Protein AF-A0A7S1PPL4-F1 (afdb_monomer_lite)

Sequence (212 aa):
GYQREVLDRYPSHRCKATNLRCPMAPVAQAWLAALWLGATGSRSAEGVRTRQRGLLVEPSVSRSADPCLEARAQSEAAGAAAERKRALRGLYARVLEQCAGGALSLACVSHAEFADSPLDYLEECNGRMGPQPRLSGTVCRYAKAKDEDIAPLAQRYEVLARLLEEAERDCANVPILCVALANQCLNVPNVQYCFRECLRTGQMQHIFASAK

Structure (mmCIF, N/CA/C/O backbone):
data_AF-A0A7S1PPL4-F1
#
_entry.id   AF-A0A7S1PPL4-F1
#
loop_
_atom_site.group_PDB
_atom_site.id
_atom_site.type_symbol
_atom_site.label_atom_id
_atom_site.label_alt_id
_atom_site.label_comp_id
_atom_site.label_asym_id
_atom_site.label_entity_id
_atom_site.label_seq_id
_atom_site.pdbx_PDB_ins_code
_atom_site.Cartn_x
_atom_site.Cartn_y
_atom_site.Cartn_z
_atom_site.occupancy
_atom_site.B_iso_or_equiv
_atom_site.auth_seq_id
_atom_site.auth_comp_id
_atom_site.auth_asym_id
_atom_site.auth_atom_id
_atom_site.pdbx_PDB_model_num
ATOM 1 N N . GLY A 1 1 ? -0.305 29.277 -5.167 1.00 44.72 1 GLY A N 1
ATOM 2 C CA . GLY A 1 1 ? -0.510 29.244 -3.712 1.00 44.72 1 GLY A CA 1
ATOM 3 C C . GLY A 1 1 ? -1.503 28.165 -3.351 1.00 44.72 1 GLY A C 1
ATOM 4 O O . GLY A 1 1 ? -2.683 28.459 -3.375 1.00 44.72 1 GLY A O 1
ATOM 5 N N . TYR A 1 2 ? -1.025 26.944 -3.076 1.00 38.03 2 TYR A N 1
ATOM 6 C CA . TYR A 1 2 ? -1.814 25.845 -2.483 1.00 38.03 2 TYR A CA 1
ATOM 7 C C . TYR A 1 2 ? -0.904 24.699 -1.967 1.00 38.03 2 TYR A C 1
ATOM 9 O O . TYR A 1 2 ? -1.222 23.525 -2.112 1.00 38.03 2 TYR A O 1
ATOM 17 N N . GLN A 1 3 ? 0.293 25.016 -1.446 1.00 39.56 3 GLN A N 1
ATOM 18 C CA . GLN A 1 3 ? 1.297 23.993 -1.083 1.00 39.56 3 GLN A CA 1
ATOM 19 C C . GLN A 1 3 ? 2.171 24.326 0.144 1.00 39.56 3 GLN A C 1
ATOM 21 O O . GLN A 1 3 ? 3.269 23.798 0.276 1.00 39.56 3 GLN A O 1
ATOM 26 N N . ARG A 1 4 ? 1.721 25.187 1.069 1.00 38.28 4 ARG A N 1
ATOM 27 C CA . ARG A 1 4 ? 2.563 25.593 2.216 1.00 38.28 4 ARG A CA 1
ATOM 28 C C . ARG A 1 4 ? 2.011 25.349 3.624 1.00 38.28 4 ARG A C 1
ATOM 30 O O . ARG A 1 4 ? 2.638 25.805 4.564 1.00 38.28 4 ARG A O 1
ATOM 37 N N . GLU A 1 5 ? 0.930 24.586 3.802 1.00 43.75 5 GLU A N 1
ATOM 38 C CA . GLU A 1 5 ? 0.268 24.480 5.124 1.00 43.75 5 GLU A CA 1
ATOM 39 C C . GLU A 1 5 ? 0.183 23.074 5.753 1.00 43.75 5 GLU A C 1
ATOM 41 O O . GLU A 1 5 ? -0.501 22.906 6.756 1.00 43.75 5 GLU A O 1
ATOM 46 N N . VAL A 1 6 ? 0.892 22.052 5.251 1.00 46.41 6 VAL A N 1
ATOM 47 C CA . VAL A 1 6 ? 0.759 20.670 5.792 1.00 46.41 6 VAL A CA 1
ATOM 48 C C . VAL A 1 6 ? 1.987 20.175 6.580 1.00 46.41 6 VAL A C 1
ATOM 50 O O . VAL A 1 6 ? 2.007 19.040 7.038 1.00 46.41 6 VAL A O 1
ATOM 53 N N . LEU A 1 7 ? 3.001 21.015 6.827 1.00 40.62 7 LEU A N 1
ATOM 54 C CA . LEU A 1 7 ? 4.219 20.588 7.545 1.00 40.62 7 LEU A CA 1
ATOM 55 C C . LEU A 1 7 ? 4.294 20.951 9.041 1.00 40.62 7 LEU A C 1
ATOM 57 O O . LEU A 1 7 ? 5.252 20.550 9.691 1.00 40.62 7 LEU A O 1
ATOM 61 N N . ASP A 1 8 ? 3.281 21.595 9.630 1.00 40.19 8 ASP A N 1
ATOM 62 C CA . ASP A 1 8 ? 3.352 22.083 11.027 1.00 40.19 8 ASP A CA 1
ATOM 63 C C . ASP A 1 8 ? 2.551 21.276 12.073 1.00 40.19 8 ASP A C 1
ATOM 65 O O . ASP A 1 8 ? 2.367 21.732 13.201 1.00 40.19 8 ASP A O 1
ATOM 69 N N . ARG A 1 9 ? 2.064 20.062 11.762 1.00 43.78 9 ARG A N 1
ATOM 70 C CA . ARG A 1 9 ? 1.139 19.331 12.666 1.00 43.78 9 ARG A CA 1
ATOM 71 C C . ARG A 1 9 ? 1.636 18.068 13.362 1.00 43.78 9 ARG A C 1
ATOM 73 O O . ARG A 1 9 ? 0.845 17.441 14.063 1.00 43.78 9 ARG A O 1
ATOM 80 N N . TYR A 1 10 ? 2.925 17.750 13.286 1.00 39.91 10 TYR A N 1
ATOM 81 C CA . TYR A 1 10 ? 3.522 16.742 14.167 1.00 39.91 10 TYR A CA 1
ATOM 82 C C . TYR A 1 10 ? 4.373 17.418 15.247 1.00 39.91 10 TYR A C 1
ATOM 84 O O . TYR A 1 10 ? 5.535 17.747 14.993 1.00 39.91 10 TYR A O 1
ATOM 92 N N . PRO A 1 11 ? 3.859 17.608 16.479 1.00 41.34 11 PRO A N 1
ATOM 93 C CA . PRO A 1 11 ? 4.733 17.846 17.610 1.00 41.34 11 PRO A CA 1
ATOM 94 C C . PRO A 1 11 ? 5.522 16.557 17.840 1.00 41.34 11 PRO A C 1
ATOM 96 O O . PRO A 1 11 ? 5.067 15.617 18.487 1.00 41.34 11 PRO A O 1
ATOM 99 N N . SER A 1 12 ? 6.726 16.511 17.273 1.00 41.56 12 SER A N 1
ATOM 100 C CA . SER A 1 12 ? 7.776 15.629 17.760 1.00 41.56 12 SER A CA 1
ATOM 101 C C . SER A 1 12 ? 7.840 15.800 19.276 1.00 41.56 12 SER A C 1
ATOM 103 O O . SER A 1 12 ? 8.060 16.901 19.788 1.00 41.56 12 SER A O 1
ATOM 105 N N . HIS A 1 13 ? 7.595 14.717 20.012 1.00 43.16 13 HIS A N 1
ATOM 106 C CA . HIS A 1 13 ? 7.875 14.663 21.436 1.00 43.16 13 HIS A CA 1
ATOM 107 C C . HIS A 1 13 ? 9.391 14.816 21.612 1.00 43.16 13 HIS A C 1
ATOM 109 O O . HIS A 1 13 ? 10.138 13.847 21.703 1.00 43.16 13 HIS A O 1
ATOM 115 N N . ARG A 1 14 ? 9.861 16.068 21.634 1.00 39.56 14 ARG A N 1
ATOM 116 C CA . ARG A 1 14 ? 11.155 16.433 22.193 1.00 39.56 14 ARG A CA 1
ATOM 117 C C . ARG A 1 14 ? 11.084 16.089 23.673 1.00 39.56 14 ARG A C 1
ATOM 119 O O . ARG A 1 14 ? 10.559 16.870 24.467 1.00 39.56 14 ARG A O 1
ATOM 126 N N . CYS A 1 15 ? 11.665 14.960 24.059 1.00 46.94 15 CYS A N 1
ATOM 127 C CA . CYS A 1 15 ? 12.262 14.851 25.381 1.00 46.94 15 CYS A CA 1
ATOM 128 C C . CYS A 1 15 ? 13.348 15.930 25.451 1.00 46.94 15 CYS A C 1
ATOM 130 O O . CYS A 1 15 ? 14.473 15.739 24.993 1.00 46.94 15 CYS A O 1
ATOM 132 N N . LYS A 1 16 ? 12.978 17.122 25.937 1.00 42.88 16 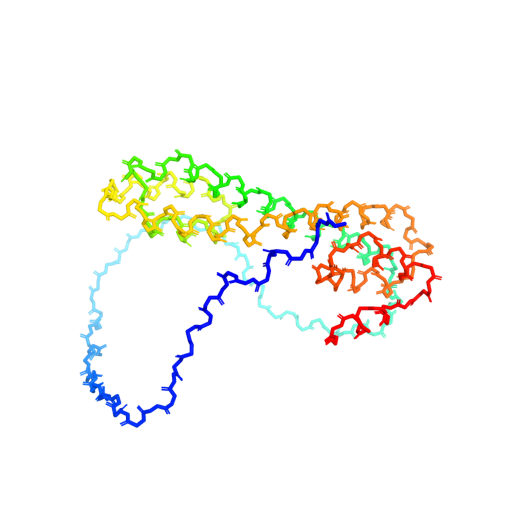LYS A N 1
ATOM 133 C CA . LYS A 1 16 ? 13.943 18.159 26.287 1.00 42.88 16 LYS A CA 1
ATOM 134 C C . LYS A 1 16 ? 14.868 17.554 27.337 1.00 42.88 16 LYS A C 1
ATOM 136 O O . LYS A 1 16 ? 14.420 17.127 28.398 1.00 42.88 16 LYS A O 1
ATOM 141 N N . ALA A 1 17 ? 16.147 17.499 26.991 1.00 47.34 17 ALA A N 1
ATOM 142 C CA . ALA A 1 17 ? 17.236 17.129 27.870 1.00 47.34 17 ALA A CA 1
ATOM 143 C C . ALA A 1 17 ? 17.336 18.150 29.012 1.00 47.34 17 ALA A C 1
ATOM 145 O O . ALA A 1 17 ? 18.074 19.126 28.940 1.00 47.34 17 ALA A O 1
ATOM 146 N N . THR A 1 18 ? 16.558 17.943 30.066 1.00 49.34 18 THR A N 1
ATOM 147 C CA . THR A 1 18 ? 16.748 18.599 31.358 1.00 49.34 18 THR A CA 1
ATOM 148 C C . THR A 1 18 ? 16.754 17.519 32.423 1.00 49.34 18 THR A C 1
ATOM 150 O O . THR A 1 18 ? 15.698 17.076 32.854 1.00 49.34 18 THR A O 1
ATOM 153 N N . ASN A 1 19 ? 17.966 17.067 32.764 1.00 52.41 19 ASN A N 1
ATOM 154 C CA . ASN A 1 19 ? 18.435 16.603 34.078 1.00 52.41 19 ASN A CA 1
ATOM 155 C C . ASN A 1 19 ? 17.378 16.151 35.108 1.00 52.41 19 ASN A C 1
ATOM 157 O O . ASN A 1 19 ? 17.380 16.605 36.250 1.00 52.41 19 ASN A O 1
ATOM 161 N N . LEU A 1 20 ? 16.511 15.207 34.750 1.00 44.84 20 LEU A N 1
ATOM 162 C CA . LEU A 1 20 ? 15.645 14.521 35.701 1.00 44.84 20 LEU A CA 1
ATOM 163 C C . LEU A 1 20 ? 15.783 13.021 35.480 1.00 44.84 20 LEU A C 1
ATOM 165 O O . LEU A 1 20 ? 15.466 12.479 34.425 1.00 44.84 20 LEU A O 1
ATOM 169 N N . ARG A 1 21 ? 16.352 12.383 36.503 1.00 43.28 21 ARG A N 1
ATOM 170 C CA . ARG A 1 21 ? 16.572 10.946 36.629 1.00 43.28 21 ARG A CA 1
ATOM 171 C C . ARG A 1 21 ? 15.252 10.211 36.385 1.00 43.28 21 ARG A C 1
ATOM 173 O O . ARG A 1 21 ? 14.335 10.338 37.189 1.00 43.28 21 ARG A O 1
ATOM 180 N N . CYS A 1 22 ? 15.175 9.417 35.321 1.00 41.88 22 CYS A N 1
ATOM 181 C CA . CYS A 1 22 ? 14.160 8.373 35.215 1.00 41.88 22 CYS A CA 1
ATOM 182 C C . CYS A 1 22 ? 14.525 7.263 36.216 1.00 41.88 22 CYS A C 1
ATOM 184 O O . CYS A 1 22 ? 15.600 6.672 36.072 1.00 41.88 22 CYS A O 1
ATOM 186 N N . PRO A 1 23 ? 13.700 6.965 37.235 1.00 53.66 23 PRO A N 1
ATOM 187 C CA . PRO A 1 23 ? 13.915 5.785 38.055 1.00 53.66 23 PRO A CA 1
ATOM 188 C C . PRO A 1 23 ? 13.656 4.545 37.192 1.00 53.66 23 PRO A C 1
ATOM 190 O O . PRO A 1 23 ? 12.537 4.304 36.743 1.00 53.66 23 PRO A O 1
ATOM 193 N N . MET A 1 24 ? 14.707 3.766 36.937 1.00 43.25 24 MET A N 1
ATOM 194 C CA . MET A 1 24 ? 14.560 2.406 36.429 1.00 43.25 24 MET A CA 1
ATOM 195 C C . MET A 1 24 ? 13.941 1.560 37.541 1.00 43.25 24 MET A C 1
ATOM 197 O O . MET A 1 24 ? 14.566 1.338 38.577 1.00 43.25 24 MET A O 1
ATOM 201 N N . ALA A 1 25 ? 12.702 1.120 37.343 1.00 43.56 25 ALA A N 1
ATOM 202 C CA . ALA A 1 25 ? 12.096 0.106 38.190 1.00 43.56 25 ALA A CA 1
ATOM 203 C C . ALA A 1 25 ? 12.720 -1.264 37.852 1.00 43.56 25 ALA A C 1
ATOM 205 O O . ALA A 1 25 ? 12.720 -1.647 36.678 1.00 43.56 25 ALA A O 1
ATOM 206 N N . PRO A 1 26 ? 13.236 -2.021 38.836 1.00 50.50 26 PRO A N 1
ATOM 207 C CA . PRO A 1 26 ? 13.660 -3.394 38.623 1.00 50.50 26 PRO A CA 1
ATOM 208 C C . PRO A 1 26 ? 12.412 -4.286 38.642 1.00 50.50 26 PRO A C 1
ATOM 210 O O . PRO A 1 26 ? 11.901 -4.628 39.706 1.00 50.50 26 PRO A O 1
ATOM 213 N N . VAL A 1 27 ? 11.886 -4.654 37.471 1.00 54.97 27 VAL A N 1
ATOM 214 C CA . VAL A 1 27 ? 10.875 -5.718 37.402 1.00 54.97 27 VAL A CA 1
ATOM 215 C C . VAL A 1 27 ? 11.615 -7.045 37.439 1.00 54.97 27 VAL A C 1
ATOM 217 O O . VAL A 1 27 ? 12.226 -7.487 36.467 1.00 54.97 27 VAL A O 1
ATOM 220 N N . ALA A 1 28 ? 11.618 -7.601 38.643 1.00 43.78 28 ALA A N 1
ATOM 221 C CA . ALA A 1 28 ? 12.241 -8.847 39.010 1.00 43.78 28 ALA A CA 1
ATOM 222 C C . ALA A 1 28 ? 11.656 -10.046 38.252 1.00 43.78 28 ALA A C 1
ATOM 224 O O . ALA A 1 28 ? 10.464 -10.141 37.964 1.00 43.78 28 ALA A O 1
ATOM 225 N N . GLN A 1 29 ? 12.574 -10.971 38.006 1.00 52.09 29 GLN A N 1
ATOM 226 C CA . GLN A 1 29 ? 12.399 -12.382 37.704 1.00 52.09 29 GLN A CA 1
ATOM 227 C C . GLN A 1 29 ? 11.262 -13.035 38.506 1.00 52.09 29 GLN A C 1
ATOM 229 O O . GLN A 1 29 ? 11.303 -13.079 39.731 1.00 52.09 29 GLN A O 1
ATOM 234 N N . ALA A 1 30 ? 10.308 -13.634 37.802 1.00 51.09 30 ALA A N 1
ATOM 235 C CA . ALA A 1 30 ? 9.544 -14.802 38.234 1.00 51.09 30 ALA A CA 1
ATOM 236 C C . ALA A 1 30 ? 8.893 -15.406 36.979 1.00 51.09 30 ALA A C 1
ATOM 238 O O . ALA A 1 30 ? 8.717 -14.690 36.001 1.00 51.09 30 ALA A O 1
ATOM 239 N N . TRP A 1 31 ? 8.518 -16.686 37.013 1.00 42.47 31 TRP A N 1
ATOM 240 C CA . TRP A 1 31 ? 7.909 -17.477 35.922 1.00 42.47 31 TRP A CA 1
ATOM 24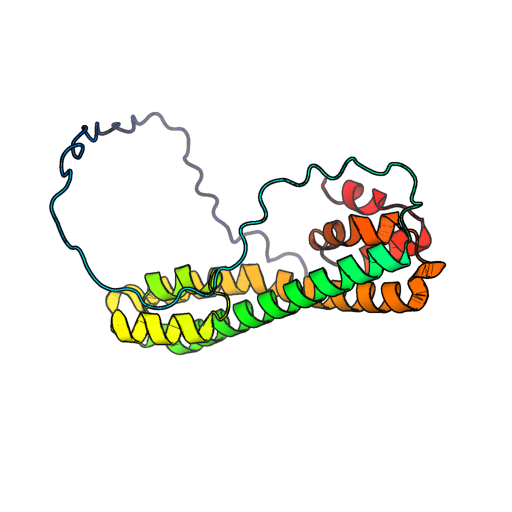1 C C . TRP A 1 31 ? 8.881 -18.288 35.049 1.00 42.47 31 TRP A C 1
ATOM 243 O O . TRP A 1 31 ? 8.787 -18.336 33.828 1.00 42.47 31 TRP A O 1
ATOM 253 N N . LEU A 1 32 ? 9.758 -19.040 35.718 1.00 47.25 32 LEU A N 1
ATOM 254 C CA . LEU A 1 32 ? 10.200 -20.361 35.262 1.00 47.25 32 LEU A CA 1
ATOM 255 C C . LEU A 1 32 ? 9.757 -21.393 36.306 1.00 47.25 32 LEU A C 1
ATOM 257 O O . LEU A 1 32 ? 10.467 -21.585 37.284 1.00 47.25 32 LEU A O 1
ATOM 261 N N . ALA A 1 33 ? 8.578 -21.997 36.124 1.00 50.91 33 ALA A N 1
ATOM 262 C CA . ALA A 1 33 ? 8.203 -23.330 36.627 1.00 50.91 33 ALA A CA 1
ATOM 263 C C . ALA A 1 33 ? 6.691 -23.565 36.458 1.00 50.91 33 ALA A C 1
ATOM 265 O O . ALA A 1 33 ? 5.899 -23.237 37.334 1.00 50.91 33 ALA A O 1
ATOM 266 N N . ALA A 1 34 ? 6.297 -24.173 35.342 1.00 51.56 34 ALA A N 1
ATOM 267 C CA . ALA A 1 34 ? 5.102 -25.017 35.270 1.00 51.56 34 ALA A CA 1
ATOM 268 C C . ALA A 1 34 ? 5.281 -25.977 34.090 1.00 51.56 34 ALA A C 1
ATOM 270 O O . ALA A 1 34 ? 4.707 -25.823 33.014 1.00 51.56 34 ALA A O 1
ATOM 271 N N . LEU A 1 35 ? 6.193 -26.929 34.294 1.00 50.44 35 LEU A N 1
ATOM 272 C CA . LEU A 1 35 ? 6.316 -28.129 33.483 1.00 50.44 35 LEU A CA 1
ATOM 273 C C . LEU A 1 35 ? 5.069 -29.006 33.702 1.00 50.44 35 LEU A C 1
ATOM 275 O O . LEU A 1 35 ? 4.679 -29.243 34.838 1.00 50.44 35 LEU A O 1
ATOM 279 N N . TRP A 1 36 ? 4.533 -29.520 32.594 1.00 50.06 36 TRP A N 1
ATOM 280 C CA . TRP A 1 36 ? 4.097 -30.910 32.410 1.00 50.06 36 TRP A CA 1
ATOM 281 C C . TRP A 1 36 ? 3.122 -31.524 33.419 1.00 50.06 36 TRP A C 1
ATOM 283 O O . TRP A 1 36 ? 3.546 -31.983 34.470 1.00 50.06 36 TRP A O 1
ATOM 293 N N . LEU A 1 37 ? 1.871 -31.737 32.987 1.00 48.22 37 LEU A N 1
ATOM 294 C CA . LEU A 1 37 ? 1.158 -33.014 33.163 1.00 48.22 37 LEU A CA 1
ATOM 295 C C . LEU A 1 37 ? -0.123 -33.066 32.303 1.00 48.22 37 LEU A C 1
ATOM 297 O O . LEU A 1 37 ? -1.109 -32.408 32.600 1.00 48.22 37 LEU A O 1
ATOM 301 N N . GLY A 1 38 ? -0.078 -33.895 31.253 1.00 50.72 38 GLY A N 1
ATOM 302 C CA . GLY A 1 38 ? -1.187 -34.751 30.810 1.00 50.72 38 GLY A CA 1
ATOM 303 C C . GLY A 1 38 ? -2.403 -34.130 30.109 1.00 50.72 38 GLY A C 1
ATOM 304 O O . GLY A 1 38 ? -3.336 -33.692 30.765 1.00 50.72 38 GLY A O 1
ATOM 305 N N . ALA A 1 39 ? -2.481 -34.298 28.785 1.00 48.59 39 ALA A N 1
ATOM 306 C CA . ALA A 1 39 ? -3.724 -34.697 28.114 1.00 48.59 39 ALA A CA 1
ATOM 307 C C . ALA A 1 39 ? -3.409 -35.299 26.737 1.00 48.59 39 ALA A C 1
ATOM 309 O O . ALA A 1 39 ? -3.125 -34.612 25.756 1.00 48.59 39 ALA A O 1
ATOM 310 N N . THR A 1 40 ? -3.428 -36.624 26.693 1.00 60.56 40 THR A N 1
ATOM 311 C CA . THR A 1 40 ? -3.491 -37.440 25.487 1.00 60.56 40 THR A CA 1
ATOM 312 C C . THR A 1 40 ? -4.883 -37.329 24.855 1.00 60.56 40 THR A C 1
ATOM 314 O O . THR A 1 40 ? -5.880 -37.549 25.533 1.00 60.56 40 THR A O 1
ATOM 317 N N . GLY A 1 41 ? -4.954 -37.088 23.540 1.00 48.84 41 GLY A N 1
ATOM 318 C CA . GLY A 1 41 ? -6.104 -37.503 22.724 1.00 48.84 41 GLY A CA 1
ATOM 319 C C . GLY A 1 41 ? -6.811 -36.412 21.916 1.00 48.84 41 GLY A C 1
ATOM 320 O O . GLY A 1 41 ? -7.716 -35.746 22.395 1.00 48.84 41 GLY A O 1
ATOM 321 N N . SER A 1 42 ? -6.498 -36.314 20.627 1.00 54.12 42 SER A N 1
ATOM 322 C CA . SER A 1 42 ? -7.360 -36.821 19.545 1.00 54.12 42 SER A CA 1
ATOM 323 C C . SER A 1 42 ? -6.850 -36.283 18.207 1.00 54.12 42 SER A C 1
ATOM 325 O O . SER A 1 42 ? -6.574 -35.100 18.032 1.00 54.12 42 SER A O 1
ATOM 327 N N . ARG A 1 43 ? -6.630 -37.214 17.279 1.00 53.09 43 ARG A N 1
ATOM 328 C CA . ARG A 1 43 ? -6.172 -36.959 15.917 1.00 53.09 43 ARG A CA 1
ATOM 329 C C . ARG A 1 43 ? -7.324 -36.336 15.131 1.00 53.09 43 ARG A C 1
ATOM 331 O O . ARG A 1 43 ? -8.306 -37.027 14.881 1.00 53.09 43 ARG A O 1
ATOM 338 N N . SER A 1 44 ? -7.159 -35.097 14.687 1.00 54.59 44 SER A N 1
ATOM 339 C CA . SER A 1 44 ? -7.877 -34.563 13.529 1.00 54.59 44 SER A CA 1
ATOM 340 C C . SER A 1 44 ? -6.859 -34.289 12.434 1.00 54.59 44 SER A C 1
ATOM 342 O O . SER A 1 44 ? -5.799 -33.725 12.687 1.00 54.59 44 SER A O 1
ATOM 344 N N . ALA A 1 45 ? -7.159 -34.805 11.247 1.00 50.72 45 ALA A N 1
ATOM 345 C CA . ALA A 1 45 ? -6.271 -34.909 10.104 1.00 50.72 45 ALA A CA 1
ATOM 346 C C . ALA A 1 45 ? -5.720 -33.542 9.668 1.00 50.72 45 ALA A C 1
ATOM 348 O O . ALA A 1 45 ? -6.383 -32.774 8.975 1.00 50.72 45 ALA A O 1
ATOM 349 N N . GLU A 1 46 ? -4.476 -33.266 10.051 1.00 50.03 46 GLU A N 1
ATOM 350 C CA . GLU A 1 46 ? -3.668 -32.220 9.445 1.00 50.03 46 GLU A CA 1
ATOM 351 C C . GLU A 1 46 ? -3.302 -32.651 8.025 1.00 50.03 46 GLU A C 1
ATOM 353 O O . GLU A 1 46 ? -2.526 -33.585 7.804 1.00 50.03 46 GLU A O 1
ATOM 358 N N . GLY A 1 47 ? -3.864 -31.940 7.047 1.00 45.41 47 GLY A N 1
ATOM 359 C CA . GLY A 1 47 ? -3.285 -31.858 5.717 1.00 45.41 47 GLY A CA 1
ATOM 360 C C . GLY A 1 47 ? -1.856 -31.350 5.859 1.00 45.41 47 GLY A C 1
ATOM 361 O O . GLY A 1 47 ? -1.625 -30.173 6.135 1.00 45.41 47 GLY A O 1
ATOM 362 N N . VAL A 1 48 ? -0.904 -32.270 5.723 1.00 50.44 48 VAL A N 1
ATOM 363 C CA . VAL A 1 48 ? 0.534 -32.025 5.776 1.00 50.44 48 VAL A CA 1
ATOM 364 C C . VAL A 1 48 ? 0.889 -31.034 4.669 1.00 50.44 48 VAL A C 1
ATOM 366 O O . VAL A 1 48 ? 1.159 -31.411 3.532 1.00 50.44 48 VAL A O 1
ATOM 369 N N . ARG A 1 49 ? 0.895 -29.736 4.997 1.00 52.69 49 ARG A N 1
ATOM 370 C CA . ARG A 1 49 ? 1.657 -28.739 4.245 1.00 52.69 49 ARG A CA 1
ATOM 371 C C . ARG A 1 49 ? 3.118 -29.093 4.443 1.00 52.69 49 ARG A C 1
ATOM 373 O O . ARG A 1 49 ? 3.698 -28.867 5.504 1.00 52.69 49 ARG A O 1
ATOM 380 N N . THR A 1 50 ? 3.675 -29.716 3.418 1.00 52.22 50 THR A N 1
ATOM 381 C CA . THR A 1 50 ? 5.063 -30.130 3.306 1.00 52.22 50 THR A CA 1
ATOM 382 C C . THR A 1 50 ? 5.971 -28.971 3.714 1.00 52.22 50 THR A C 1
ATOM 384 O O . THR A 1 50 ? 6.134 -27.998 2.981 1.00 52.22 50 THR A O 1
ATOM 387 N N . ARG A 1 51 ? 6.566 -29.068 4.908 1.00 49.88 51 ARG A N 1
ATOM 388 C CA . ARG A 1 51 ? 7.740 -28.279 5.285 1.00 49.88 51 ARG A CA 1
ATOM 389 C C . ARG A 1 51 ? 8.836 -28.621 4.279 1.00 49.88 51 ARG A C 1
ATOM 391 O O . ARG A 1 51 ? 9.475 -29.664 4.407 1.00 49.88 51 ARG A O 1
ATOM 398 N N . GLN A 1 52 ? 9.045 -27.763 3.284 1.00 50.69 52 GLN A N 1
ATOM 399 C CA . GLN A 1 52 ? 10.234 -27.800 2.437 1.00 50.69 52 GLN A CA 1
ATOM 400 C C . GLN A 1 52 ? 11.459 -27.518 3.315 1.00 50.69 52 GLN A C 1
ATOM 402 O O . GLN A 1 52 ? 11.836 -26.379 3.577 1.00 50.69 52 GLN A O 1
ATOM 407 N N . ARG A 1 53 ? 12.058 -28.596 3.825 1.00 47.69 53 ARG A N 1
ATOM 408 C CA . ARG A 1 53 ? 13.434 -28.612 4.310 1.00 47.69 53 ARG A CA 1
ATOM 409 C C . ARG A 1 53 ? 14.354 -28.545 3.094 1.00 47.69 53 ARG A C 1
ATOM 411 O O . ARG A 1 53 ? 14.344 -29.460 2.282 1.00 47.69 53 ARG A O 1
ATOM 418 N N . GLY A 1 54 ? 15.126 -27.464 3.023 1.00 48.88 54 GLY A N 1
ATOM 419 C CA . GLY A 1 54 ? 16.450 -27.371 2.406 1.00 48.88 54 GLY A CA 1
ATOM 420 C C . GLY A 1 54 ? 16.700 -28.199 1.148 1.00 48.88 54 GLY A C 1
ATOM 421 O O . GLY A 1 54 ? 17.360 -29.230 1.220 1.00 48.88 54 GLY A O 1
ATOM 422 N N . LEU A 1 55 ? 16.296 -27.672 -0.006 1.00 46.06 55 LEU A N 1
ATOM 423 C CA . LEU A 1 55 ? 17.138 -27.789 -1.189 1.00 46.06 55 LEU A CA 1
ATOM 424 C C . LEU A 1 55 ? 17.985 -26.514 -1.218 1.00 46.06 55 LEU A C 1
ATOM 426 O O . LEU A 1 55 ? 17.462 -25.427 -1.460 1.00 46.06 55 LEU A O 1
ATOM 430 N N . LEU A 1 56 ? 19.276 -26.638 -0.909 1.00 44.53 56 LEU A N 1
ATOM 431 C CA . LEU A 1 56 ? 20.264 -25.650 -1.331 1.00 44.53 56 LEU A CA 1
ATOM 432 C C . LEU A 1 56 ? 20.270 -25.700 -2.860 1.00 44.53 56 LEU A C 1
ATOM 434 O O . LEU A 1 56 ? 20.950 -26.523 -3.463 1.00 44.53 56 LEU A O 1
ATOM 438 N N . VAL A 1 57 ? 19.415 -24.882 -3.470 1.00 46.66 57 VAL A N 1
ATOM 439 C CA . VAL A 1 57 ? 19.486 -24.579 -4.893 1.00 46.66 57 VAL A CA 1
ATOM 440 C C . VAL A 1 57 ? 20.797 -23.830 -5.062 1.00 46.66 57 VAL A C 1
ATOM 442 O O . VAL A 1 57 ? 20.919 -22.681 -4.636 1.00 46.66 57 VAL A O 1
ATOM 445 N N . GLU A 1 58 ? 21.803 -24.516 -5.603 1.00 46.94 58 GLU A N 1
ATOM 446 C CA . GLU A 1 58 ? 23.013 -23.850 -6.061 1.00 46.94 58 GLU A CA 1
ATOM 447 C C . GLU A 1 58 ? 22.594 -22.713 -7.002 1.00 46.94 58 GLU A C 1
ATOM 449 O O . GLU A 1 58 ? 21.756 -22.933 -7.885 1.00 46.94 58 GLU A O 1
ATOM 454 N N . PRO A 1 59 ? 23.111 -21.486 -6.813 1.00 44.25 59 PRO A N 1
ATOM 455 C CA . PRO A 1 59 ? 22.794 -20.385 -7.698 1.00 44.25 59 PRO A CA 1
ATOM 456 C C . PRO A 1 59 ? 23.310 -20.764 -9.083 1.00 44.25 59 PRO A C 1
ATOM 458 O O . PRO A 1 59 ? 24.512 -20.748 -9.339 1.00 44.25 59 PRO A O 1
ATOM 461 N N . SER A 1 60 ? 22.403 -21.134 -9.987 1.00 48.81 60 SER A N 1
ATOM 462 C CA . SER A 1 60 ? 22.727 -21.319 -11.394 1.00 48.81 60 SER A CA 1
ATOM 463 C C . SER A 1 60 ? 23.021 -19.939 -11.982 1.00 48.81 60 SER A C 1
ATOM 465 O O . SER A 1 60 ? 22.155 -19.285 -12.566 1.00 48.81 60 SER A O 1
ATOM 467 N N . VAL A 1 61 ? 24.250 -19.474 -11.770 1.00 50.34 61 VAL A N 1
ATOM 468 C CA . VAL A 1 61 ? 24.852 -18.305 -12.407 1.00 50.34 61 VAL A CA 1
ATOM 469 C C . VAL A 1 61 ? 25.028 -18.641 -13.889 1.00 50.34 61 VAL A C 1
ATOM 471 O O . VAL A 1 61 ? 26.102 -19.046 -14.309 1.00 50.34 61 VAL A O 1
ATOM 474 N N . SER A 1 62 ? 23.946 -18.603 -14.673 1.00 56.47 62 SER A N 1
ATOM 475 C CA . SER A 1 62 ? 23.981 -18.593 -16.153 1.00 56.47 62 SER A CA 1
ATOM 476 C C . SER A 1 62 ? 22.594 -18.522 -16.812 1.00 56.47 62 SER A C 1
ATOM 478 O O . SER A 1 62 ? 22.381 -19.064 -17.895 1.00 56.47 62 SER A O 1
ATOM 480 N N . ARG A 1 63 ? 21.630 -17.811 -16.220 1.00 51.16 63 ARG A N 1
ATOM 481 C CA . ARG A 1 63 ? 20.457 -17.348 -16.974 1.00 51.16 63 ARG A CA 1
ATOM 482 C C . ARG A 1 63 ? 20.464 -15.837 -16.938 1.00 51.16 63 ARG A C 1
ATOM 484 O O . ARG A 1 63 ? 20.316 -15.249 -15.873 1.00 51.16 63 ARG A O 1
ATOM 491 N N . SER A 1 64 ? 20.709 -15.234 -18.099 1.00 62.09 64 SER A N 1
ATOM 492 C CA . SER A 1 64 ? 20.343 -13.849 -18.382 1.00 62.09 64 SER A CA 1
ATOM 493 C C . SER A 1 64 ? 19.015 -13.572 -17.694 1.00 62.09 64 SER A C 1
ATOM 495 O O . SER A 1 64 ? 18.051 -14.294 -17.949 1.00 62.09 64 SER A O 1
ATOM 497 N N . ALA A 1 65 ? 18.998 -12.624 -16.762 1.00 80.94 65 ALA A N 1
ATOM 498 C CA . ALA A 1 65 ? 17.775 -12.253 -16.082 1.00 80.94 65 ALA A CA 1
ATOM 499 C C . ALA A 1 65 ? 16.785 -11.808 -17.167 1.00 80.94 65 ALA A C 1
ATOM 501 O O . ALA A 1 65 ? 17.009 -10.800 -17.835 1.00 80.94 65 ALA A O 1
ATOM 502 N N . ASP A 1 66 ? 15.798 -12.660 -17.441 1.00 90.12 66 ASP A N 1
ATOM 503 C CA . ASP A 1 66 ? 14.811 -12.445 -18.489 1.00 90.12 66 ASP A CA 1
ATOM 504 C C . ASP A 1 66 ? 13.918 -11.287 -18.025 1.00 90.12 66 ASP A C 1
ATOM 506 O O . ASP A 1 66 ? 13.235 -11.433 -17.002 1.00 90.12 66 ASP A O 1
ATOM 510 N N . PRO A 1 67 ? 13.926 -10.139 -18.727 1.00 91.81 67 PRO A N 1
ATOM 511 C CA . PRO A 1 67 ? 13.116 -8.989 -18.348 1.00 91.81 67 PRO A CA 1
ATOM 512 C C . PRO A 1 67 ? 11.632 -9.336 -18.210 1.00 91.81 67 PRO A C 1
ATOM 514 O O . PRO A 1 67 ? 10.952 -8.762 -17.365 1.00 91.81 67 PRO A O 1
ATOM 517 N N . CYS A 1 68 ? 11.135 -10.305 -18.984 1.00 95.81 68 CYS A N 1
ATOM 518 C CA . CYS A 1 68 ? 9.745 -10.743 -18.947 1.00 95.81 68 CYS A CA 1
ATOM 519 C C . CYS A 1 68 ? 9.411 -11.548 -17.692 1.00 95.81 68 CYS A C 1
ATOM 521 O O . CYS A 1 68 ? 8.350 -11.342 -17.101 1.00 95.81 68 CYS A O 1
ATOM 523 N N . LEU A 1 69 ? 10.316 -12.423 -17.242 1.00 95.00 69 LEU A N 1
ATOM 524 C CA . LEU A 1 69 ? 10.120 -13.158 -15.989 1.00 95.00 69 LEU A CA 1
ATOM 525 C C . LEU A 1 69 ? 10.129 -12.210 -14.786 1.00 95.00 69 LEU A C 1
ATOM 527 O O . LEU A 1 69 ? 9.278 -12.337 -13.907 1.00 95.00 69 LEU A O 1
ATOM 531 N N . GLU A 1 70 ? 11.049 -11.243 -14.769 1.00 94.44 70 GLU A N 1
ATOM 532 C CA . GLU A 1 70 ? 11.114 -10.242 -13.700 1.00 94.44 70 GLU A CA 1
ATOM 533 C C . GLU A 1 70 ? 9.887 -9.316 -13.727 1.00 94.44 70 GLU A C 1
ATOM 535 O O . GLU A 1 70 ? 9.284 -9.068 -12.684 1.00 94.44 70 GLU A O 1
ATOM 540 N N . ALA A 1 71 ? 9.462 -8.849 -14.908 1.00 96.25 71 ALA A N 1
ATOM 541 C CA . ALA A 1 71 ? 8.290 -7.981 -15.054 1.00 96.25 71 ALA A CA 1
ATOM 542 C C . ALA A 1 71 ? 7.015 -8.653 -14.560 1.00 96.25 71 ALA A C 1
ATOM 544 O O . ALA A 1 71 ? 6.280 -8.048 -13.781 1.00 96.25 71 ALA A O 1
ATOM 545 N N . ARG A 1 72 ? 6.800 -9.919 -14.923 1.00 97.31 72 ARG A N 1
ATOM 546 C CA . ARG A 1 72 ? 5.670 -10.699 -14.423 1.00 97.31 72 ARG A CA 1
ATOM 547 C C . ARG A 1 72 ? 5.710 -10.864 -12.904 1.00 97.31 72 ARG A C 1
ATOM 549 O O . ARG A 1 72 ? 4.713 -10.603 -12.239 1.00 97.31 72 ARG A O 1
ATOM 556 N N . ALA A 1 73 ? 6.857 -11.251 -12.341 1.00 96.31 73 ALA A N 1
ATOM 557 C CA . ALA A 1 73 ? 6.989 -11.436 -10.896 1.00 96.31 73 ALA A CA 1
ATOM 558 C C . ALA A 1 73 ? 6.713 -10.134 -10.119 1.00 96.31 73 ALA A C 1
ATOM 560 O O . ALA A 1 73 ? 6.001 -10.146 -9.113 1.00 96.31 73 ALA A O 1
ATOM 561 N N . GLN A 1 74 ? 7.235 -9.000 -10.600 1.00 96.75 74 GLN A N 1
ATOM 562 C CA . GLN A 1 74 ? 6.983 -7.693 -9.989 1.00 96.75 74 GLN A CA 1
ATOM 563 C C . GLN A 1 74 ? 5.532 -7.231 -10.182 1.00 96.75 74 GLN A C 1
ATOM 565 O O . GLN A 1 74 ? 4.952 -6.687 -9.245 1.00 96.75 74 GLN A O 1
ATOM 570 N N . SER A 1 75 ? 4.935 -7.457 -11.356 1.00 97.38 75 SER A N 1
ATOM 571 C CA . SER A 1 75 ? 3.529 -7.153 -11.662 1.00 97.38 75 SER A CA 1
ATOM 572 C C . SER A 1 75 ? 2.579 -7.896 -10.715 1.00 97.38 75 SER A C 1
ATOM 574 O O . SER A 1 75 ? 1.776 -7.264 -10.023 1.00 97.38 75 SER A O 1
ATOM 576 N N . GLU A 1 76 ? 2.753 -9.215 -10.56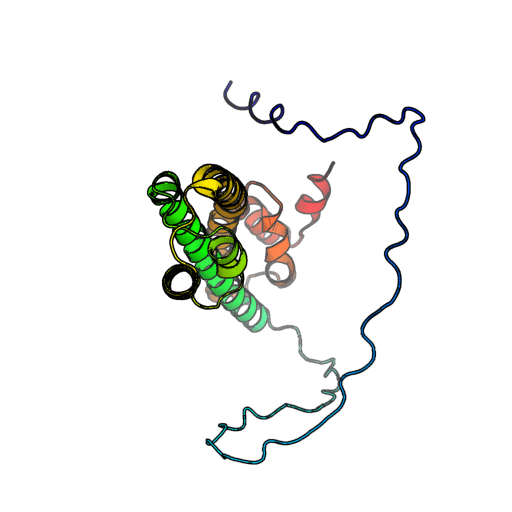7 1.00 97.62 76 GLU A N 1
ATOM 577 C CA . GLU A 1 76 ? 1.968 -10.052 -9.649 1.00 97.62 76 GLU A CA 1
ATOM 578 C C . GLU A 1 76 ? 2.126 -9.589 -8.185 1.00 97.62 76 GLU A C 1
ATOM 580 O O . GLU A 1 76 ? 1.136 -9.397 -7.470 1.00 97.62 76 GLU A O 1
ATOM 585 N N . ALA A 1 77 ? 3.362 -9.339 -7.736 1.00 97.12 77 ALA A N 1
ATOM 586 C CA . ALA A 1 77 ? 3.636 -8.884 -6.372 1.00 97.12 77 ALA A CA 1
ATOM 587 C C . ALA A 1 77 ? 3.057 -7.486 -6.081 1.00 97.12 77 ALA A C 1
ATOM 589 O O . ALA A 1 77 ? 2.460 -7.264 -5.021 1.00 97.12 77 ALA A O 1
ATOM 590 N N . ALA A 1 78 ? 3.205 -6.540 -7.012 1.00 97.38 78 ALA A N 1
ATOM 591 C CA . ALA A 1 78 ? 2.672 -5.187 -6.879 1.00 97.38 78 ALA A CA 1
ATOM 592 C C . ALA A 1 78 ? 1.139 -5.174 -6.915 1.00 97.38 78 ALA A C 1
ATOM 594 O O . ALA A 1 78 ? 0.528 -4.438 -6.137 1.00 97.38 78 ALA A O 1
ATOM 595 N N . GLY A 1 79 ? 0.523 -6.009 -7.758 1.00 97.62 79 GLY A N 1
ATOM 596 C CA . GLY A 1 79 ? -0.924 -6.218 -7.800 1.00 97.62 79 GLY A CA 1
ATOM 597 C C . GLY A 1 79 ? -1.465 -6.706 -6.457 1.00 97.62 79 GLY A C 1
ATOM 598 O O . GLY A 1 79 ? -2.326 -6.051 -5.865 1.00 97.62 79 GLY A O 1
ATOM 599 N N . ALA A 1 80 ? -0.882 -7.776 -5.908 1.00 97.12 80 ALA A N 1
ATOM 600 C CA . ALA A 1 80 ? -1.265 -8.307 -4.599 1.00 97.12 80 ALA A CA 1
ATOM 601 C C . ALA A 1 80 ? -1.073 -7.277 -3.466 1.00 97.12 80 ALA A C 1
ATOM 603 O O . ALA A 1 80 ? -1.920 -7.130 -2.579 1.00 97.12 80 ALA A O 1
ATOM 604 N N . ALA A 1 81 ? 0.024 -6.512 -3.498 1.00 97.25 81 ALA A N 1
ATOM 605 C CA . ALA A 1 81 ? 0.264 -5.444 -2.533 1.00 97.25 81 ALA A CA 1
ATOM 606 C C . ALA A 1 81 ? -0.768 -4.307 -2.653 1.00 97.25 81 ALA A C 1
ATOM 608 O O . ALA A 1 81 ? -1.263 -3.824 -1.630 1.00 97.25 81 ALA A O 1
ATOM 609 N N . ALA A 1 82 ? -1.126 -3.900 -3.875 1.00 97.44 82 ALA A N 1
ATOM 610 C CA . ALA A 1 82 ? -2.140 -2.880 -4.130 1.00 97.44 82 ALA A CA 1
ATOM 611 C C . ALA A 1 82 ? -3.515 -3.307 -3.600 1.00 97.44 82 ALA A C 1
ATOM 613 O O . ALA A 1 82 ? -4.164 -2.535 -2.890 1.00 97.44 82 ALA A O 1
ATOM 614 N N . GLU A 1 83 ? -3.930 -4.546 -3.871 1.00 97.06 83 GLU A N 1
ATOM 615 C CA . GLU A 1 83 ? -5.178 -5.108 -3.350 1.00 97.06 83 GLU A CA 1
ATOM 616 C C . GLU A 1 83 ? -5.200 -5.121 -1.822 1.00 97.06 83 GLU A C 1
ATOM 618 O O . GLU A 1 83 ? -6.145 -4.608 -1.213 1.00 97.06 83 GLU A O 1
ATOM 623 N N . ARG A 1 84 ? 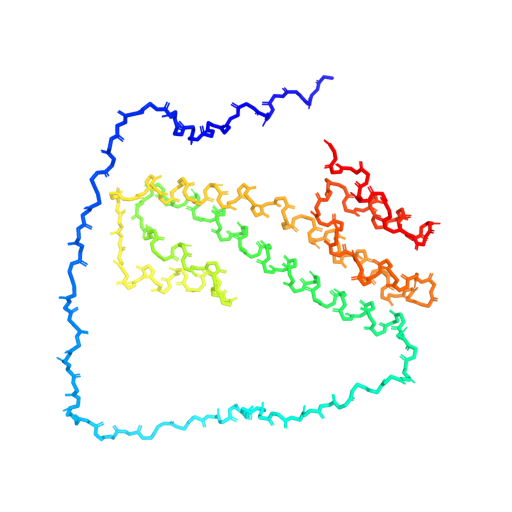-4.128 -5.607 -1.184 1.00 97.06 84 ARG A N 1
ATOM 624 C CA . ARG A 1 84 ? -4.034 -5.624 0.280 1.00 97.06 84 ARG A CA 1
ATOM 625 C C . ARG A 1 84 ? -4.098 -4.217 0.873 1.00 97.06 84 ARG A C 1
ATOM 627 O O . ARG A 1 84 ? -4.809 -3.995 1.851 1.00 97.06 84 ARG A O 1
ATOM 634 N N . LYS A 1 85 ? -3.386 -3.242 0.299 1.00 97.31 85 LYS A N 1
ATOM 635 C CA . LYS A 1 85 ? -3.418 -1.850 0.786 1.00 97.31 85 LYS A CA 1
ATOM 636 C C . LYS A 1 85 ? -4.790 -1.205 0.593 1.00 97.31 85 LYS A C 1
ATOM 638 O O . LYS A 1 85 ? -5.241 -0.492 1.488 1.00 97.31 85 LYS A O 1
ATOM 643 N N . ARG A 1 86 ? -5.483 -1.497 -0.512 1.00 97.62 86 ARG A N 1
ATOM 644 C CA . ARG A 1 86 ? -6.869 -1.065 -0.736 1.00 97.62 86 ARG A CA 1
ATOM 645 C C . ARG A 1 86 ? -7.820 -1.662 0.302 1.00 97.62 86 ARG A C 1
ATOM 647 O O . ARG A 1 86 ? -8.619 -0.923 0.872 1.00 97.62 86 ARG A O 1
ATOM 654 N N . ALA A 1 87 ? -7.702 -2.958 0.591 1.00 96.88 87 ALA A N 1
ATOM 655 C CA . ALA A 1 87 ? -8.508 -3.629 1.610 1.00 96.88 87 ALA A CA 1
ATOM 656 C C . ALA A 1 87 ? -8.288 -3.023 3.007 1.00 96.88 87 ALA A C 1
ATOM 658 O O . ALA A 1 87 ? -9.252 -2.729 3.711 1.00 96.88 87 ALA A O 1
ATOM 659 N N . LEU A 1 88 ? -7.032 -2.752 3.385 1.00 98.06 88 LEU A N 1
ATOM 660 C CA . LEU A 1 88 ? -6.705 -2.096 4.656 1.00 98.06 88 LEU A CA 1
ATOM 661 C C . LEU A 1 88 ? -7.255 -0.670 4.746 1.00 98.06 88 LEU A C 1
ATOM 663 O O . LEU A 1 88 ? -7.767 -0.275 5.789 1.00 98.06 88 LEU A O 1
ATOM 667 N N . ARG A 1 89 ? -7.197 0.101 3.657 1.00 97.88 89 ARG A N 1
ATOM 668 C CA . ARG A 1 89 ? -7.834 1.421 3.611 1.00 97.88 89 ARG A CA 1
ATOM 669 C C . ARG A 1 89 ? -9.349 1.309 3.815 1.00 97.88 89 ARG A C 1
ATOM 671 O O . ARG A 1 89 ? -9.913 2.038 4.622 1.00 97.88 89 ARG A O 1
ATOM 678 N N . GLY A 1 90 ? -9.998 0.361 3.133 1.00 97.12 90 GLY A N 1
ATOM 679 C CA . GLY A 1 90 ? -11.430 0.088 3.298 1.00 97.12 90 GLY A CA 1
ATOM 680 C C . GLY A 1 90 ? -11.805 -0.297 4.734 1.00 97.12 90 GLY A C 1
ATOM 681 O O . GLY A 1 90 ? -12.793 0.205 5.267 1.00 97.12 90 GLY A O 1
ATOM 682 N N . LEU A 1 91 ? -10.979 -1.120 5.390 1.00 98.25 91 LEU A N 1
ATOM 683 C CA . LEU A 1 91 ? -11.116 -1.452 6.809 1.00 98.25 91 LEU A CA 1
ATOM 684 C C . LEU A 1 91 ? -11.112 -0.190 7.681 1.00 98.25 91 LEU A C 1
ATOM 686 O O . LEU A 1 91 ? -12.042 0.010 8.462 1.00 98.25 91 LEU A O 1
ATOM 690 N N . TYR A 1 92 ? -10.082 0.652 7.577 1.00 98.50 92 TYR A N 1
ATOM 691 C CA . TYR A 1 92 ? -9.955 1.816 8.457 1.00 98.50 92 TYR A CA 1
ATOM 692 C C . TYR A 1 92 ? -11.007 2.890 8.182 1.00 98.50 92 TYR A C 1
ATOM 694 O O . TYR A 1 92 ? -11.517 3.475 9.138 1.00 98.50 92 TYR A O 1
ATOM 702 N N . ALA A 1 93 ? -11.413 3.077 6.923 1.00 98.12 93 ALA A N 1
ATOM 703 C CA . ALA A 1 93 ? -12.556 3.918 6.577 1.00 98.12 93 ALA A CA 1
ATOM 704 C C . ALA A 1 93 ? -13.838 3.439 7.285 1.00 98.12 93 ALA A C 1
ATOM 706 O O . ALA A 1 93 ? -14.497 4.219 7.971 1.00 98.12 93 ALA A O 1
ATOM 707 N N . ARG A 1 94 ? -14.135 2.133 7.231 1.00 98.06 94 ARG A N 1
ATOM 708 C CA . ARG A 1 94 ? -15.299 1.543 7.915 1.00 98.06 94 ARG A CA 1
ATOM 709 C C . ARG A 1 94 ? -15.213 1.667 9.438 1.00 98.06 94 ARG A C 1
ATOM 711 O O . ARG A 1 94 ? -16.211 1.939 10.102 1.00 98.06 94 ARG A O 1
ATOM 718 N N . VAL A 1 95 ? -14.020 1.491 10.011 1.00 98.44 95 VAL A N 1
ATOM 719 C CA . VAL A 1 95 ? -13.792 1.697 11.449 1.00 98.44 95 VAL A CA 1
ATOM 720 C C . VAL A 1 95 ? -14.062 3.151 11.833 1.00 98.44 95 VAL A C 1
ATOM 722 O O . VAL A 1 95 ? -14.699 3.382 12.856 1.00 98.44 95 VAL A O 1
ATOM 725 N N . LEU A 1 96 ? -13.627 4.130 11.035 1.00 98.38 96 LEU A N 1
ATOM 726 C CA . LEU A 1 96 ? -13.867 5.553 11.298 1.00 98.38 96 LEU A CA 1
ATOM 727 C C . LEU A 1 96 ? -15.354 5.915 11.303 1.00 98.38 96 LEU A C 1
ATOM 729 O O . LEU A 1 96 ? -15.779 6.703 12.145 1.00 98.38 96 LEU A O 1
ATOM 733 N N . GLU A 1 97 ? -16.144 5.308 10.421 1.00 98.25 97 GLU A N 1
ATOM 734 C CA . GLU A 1 97 ? -17.599 5.497 10.387 1.00 98.25 97 GLU A CA 1
ATOM 735 C C . GLU A 1 97 ? -18.289 4.970 11.658 1.00 98.25 97 GLU A C 1
ATOM 737 O O . GLU A 1 97 ? -19.299 5.520 12.094 1.00 98.25 97 GLU A O 1
ATOM 742 N N . GLN A 1 98 ? -17.742 3.919 12.279 1.00 97.94 98 GLN A N 1
ATOM 743 C CA . GLN A 1 98 ? -18.391 3.193 13.380 1.00 97.94 98 GLN A CA 1
ATOM 744 C C . GLN A 1 98 ? -17.771 3.448 14.763 1.00 97.94 98 GLN A C 1
ATOM 746 O O . GLN A 1 98 ? -18.386 3.144 15.789 1.00 97.94 98 GLN A O 1
ATOM 751 N N . CYS A 1 99 ? -16.560 4.006 14.835 1.00 97.94 99 CYS A N 1
ATOM 752 C CA . CYS A 1 99 ? -15.775 4.069 16.072 1.00 97.94 99 CYS A CA 1
ATOM 753 C C . CYS A 1 99 ? -16.443 4.897 17.182 1.00 97.94 99 CYS A C 1
ATOM 755 O O . CYS A 1 99 ? -16.254 4.596 18.363 1.00 97.94 99 CYS A O 1
ATOM 757 N N . ALA A 1 100 ? -17.271 5.887 16.826 1.00 97.38 100 ALA A N 1
ATOM 758 C CA . ALA A 1 100 ? -18.012 6.708 17.783 1.00 97.38 100 ALA A CA 1
ATOM 759 C C . ALA A 1 100 ? -19.027 5.897 18.610 1.00 97.38 100 ALA A C 1
ATOM 761 O O . ALA A 1 100 ? -19.320 6.261 19.747 1.00 97.38 100 ALA A O 1
ATOM 762 N N . GLY A 1 101 ? -19.524 4.774 18.078 1.00 96.50 101 GLY A N 1
ATOM 763 C CA . GLY A 1 101 ? -20.491 3.915 18.763 1.00 96.50 101 GLY A CA 1
ATOM 764 C C . GLY A 1 101 ? -19.891 3.060 19.881 1.00 96.50 101 GLY A C 1
ATOM 765 O O . GLY A 1 101 ? -20.630 2.452 20.650 1.00 96.50 101 GLY A O 1
ATOM 766 N N . GLY A 1 102 ? -18.559 2.974 19.987 1.00 96.88 102 GLY A N 1
ATOM 767 C CA . GLY A 1 102 ? -17.913 2.178 21.033 1.00 96.88 102 GLY A CA 1
ATOM 768 C C . GLY A 1 102 ? -18.057 0.663 20.876 1.00 96.88 102 GLY A C 1
ATOM 769 O O . GLY A 1 102 ? -17.681 -0.073 21.784 1.00 96.88 102 GLY A O 1
ATOM 770 N N . ALA A 1 103 ? -18.580 0.189 19.744 1.00 97.38 103 ALA A N 1
ATOM 771 C CA . ALA A 1 103 ? -18.752 -1.235 19.463 1.00 97.38 103 ALA A CA 1
ATOM 772 C C . ALA A 1 103 ? -17.429 -1.947 19.127 1.00 97.38 103 ALA A C 1
ATOM 774 O O . ALA A 1 103 ? -17.337 -3.164 19.239 1.00 97.38 103 ALA A O 1
ATOM 775 N N . LEU A 1 104 ? -16.406 -1.188 18.726 1.00 98.31 104 LEU A N 1
ATOM 776 C CA . LEU A 1 104 ? -15.135 -1.717 18.242 1.00 98.31 104 LEU A CA 1
ATOM 777 C C . LEU A 1 104 ? -14.089 -1.769 19.360 1.00 98.31 104 LEU A C 1
ATOM 779 O O . LEU A 1 104 ? -13.867 -0.786 20.070 1.00 98.31 104 LEU A O 1
ATOM 783 N N . SER A 1 105 ? -13.404 -2.904 19.476 1.00 98.19 105 SER A N 1
ATOM 784 C CA . SER A 1 105 ? -12.256 -3.086 20.360 1.00 98.19 105 SER A CA 1
ATOM 785 C C . SER A 1 105 ? -10.967 -2.599 19.698 1.00 98.19 105 SER A C 1
ATOM 787 O O . SER A 1 105 ? -10.661 -2.965 18.561 1.00 98.19 105 SER A O 1
ATOM 789 N N . LEU A 1 106 ? -10.154 -1.835 20.437 1.00 97.94 106 LEU A N 1
ATOM 790 C CA . LEU A 1 106 ? -8.847 -1.373 19.954 1.00 97.94 106 LEU A CA 1
ATOM 791 C C . LEU A 1 106 ? -7.920 -2.542 19.598 1.00 97.94 106 LEU A C 1
ATOM 793 O O . LEU A 1 106 ? -7.238 -2.479 18.580 1.00 97.94 106 LEU A O 1
ATOM 797 N N . ALA A 1 107 ? -7.933 -3.611 20.399 1.00 98.19 107 ALA A N 1
ATOM 798 C CA . ALA A 1 107 ? -7.108 -4.792 20.159 1.00 98.19 107 ALA A CA 1
ATOM 799 C C . ALA A 1 107 ? -7.503 -5.510 18.860 1.00 98.19 107 ALA A C 1
ATOM 801 O O . ALA A 1 107 ? -6.637 -5.986 18.132 1.00 98.19 107 ALA A O 1
ATOM 802 N N . CYS A 1 108 ? -8.795 -5.572 18.537 1.00 98.50 108 CYS A N 1
ATOM 803 C CA . CYS A 1 108 ? -9.252 -6.174 17.286 1.00 98.50 108 CYS A CA 1
ATOM 804 C C . CYS A 1 108 ? -8.841 -5.327 16.079 1.00 98.50 108 CYS A C 1
ATOM 806 O O . CYS A 1 108 ? -8.267 -5.852 15.128 1.00 98.50 108 CYS A O 1
ATOM 808 N N . VAL A 1 109 ? -9.048 -4.007 16.152 1.00 98.25 109 VAL A N 1
ATOM 809 C CA . VAL A 1 109 ? -8.668 -3.072 15.081 1.00 98.25 109 VAL A CA 1
ATOM 810 C C . VAL A 1 109 ? -7.155 -3.079 14.831 1.00 98.25 109 VAL A C 1
ATOM 812 O O . VAL A 1 109 ? -6.736 -3.027 13.677 1.00 98.25 109 VAL A O 1
ATOM 815 N N . SER A 1 110 ? -6.325 -3.178 15.875 1.00 98.12 110 SER A N 1
ATOM 816 C CA . SER A 1 110 ? -4.867 -3.196 15.712 1.00 98.12 110 SER A CA 1
ATOM 817 C C . SER A 1 110 ? -4.318 -4.504 15.149 1.00 98.12 110 SER A C 1
ATOM 819 O O . SER A 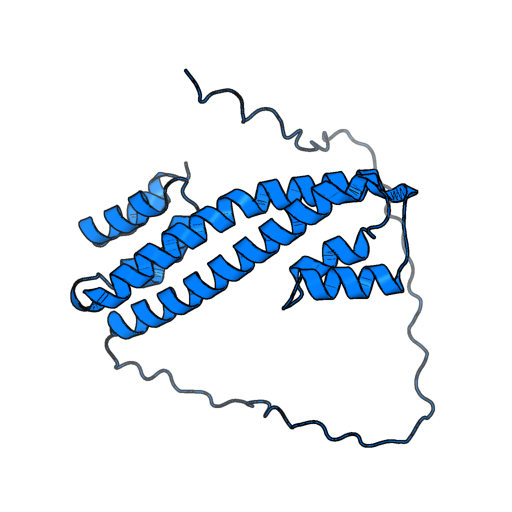1 110 ? -3.269 -4.493 14.520 1.00 98.12 110 SER A O 1
ATOM 821 N N . HIS A 1 111 ? -4.992 -5.635 15.373 1.00 98.25 111 HIS A N 1
ATOM 822 C CA . HIS A 1 111 ? -4.545 -6.926 14.842 1.00 98.25 111 HIS A CA 1
ATOM 823 C C . HIS A 1 111 ? -5.106 -7.232 13.449 1.00 98.25 111 HIS A C 1
ATOM 825 O O . HIS A 1 111 ? -4.488 -7.992 12.705 1.00 98.25 111 HIS A O 1
ATOM 831 N N . ALA A 1 112 ? -6.229 -6.611 13.074 1.00 98.31 112 ALA A N 1
ATOM 832 C CA . ALA A 1 112 ? -6.859 -6.804 11.771 1.00 98.31 112 ALA A CA 1
ATOM 833 C C . ALA A 1 112 ? -5.908 -6.523 10.595 1.00 98.31 112 ALA A C 1
ATOM 835 O O . ALA A 1 112 ? -6.007 -7.188 9.570 1.00 98.31 112 ALA A O 1
ATOM 836 N N . GLU A 1 113 ? -4.938 -5.609 10.738 1.00 97.25 113 GLU A N 1
ATOM 837 C CA . GLU A 1 113 ? -3.992 -5.297 9.653 1.00 97.25 113 GLU A CA 1
ATOM 838 C C . GLU A 1 113 ? -3.073 -6.466 9.251 1.00 97.25 113 GLU A C 1
ATOM 840 O O . GLU A 1 113 ? -2.573 -6.528 8.119 1.00 97.25 113 GLU A O 1
ATOM 845 N N . PHE A 1 114 ? -2.871 -7.414 10.168 1.00 97.25 114 PHE A N 1
ATOM 846 C CA . PHE A 1 114 ? -2.015 -8.578 9.959 1.00 97.25 114 PHE A CA 1
ATOM 847 C C . PHE A 1 114 ? -2.777 -9.789 9.417 1.00 97.25 114 PHE A C 1
ATOM 849 O O . PHE A 1 114 ? -2.138 -10.696 8.888 1.00 97.25 114 PHE A O 1
ATOM 856 N N . ALA A 1 115 ? -4.109 -9.795 9.510 1.00 97.50 115 ALA A N 1
ATOM 857 C CA . ALA A 1 115 ? -4.940 -10.881 9.009 1.00 97.50 115 ALA A CA 1
ATOM 858 C C . ALA A 1 115 ? -4.963 -10.925 7.472 1.00 97.50 115 ALA A C 1
ATOM 860 O O . ALA A 1 115 ? -4.816 -9.899 6.803 1.00 97.50 115 ALA A O 1
ATOM 861 N N . ASP A 1 116 ? -5.179 -12.120 6.918 1.00 95.69 116 ASP A N 1
ATOM 862 C CA . ASP A 1 116 ? -5.341 -12.314 5.472 1.00 95.69 116 ASP A CA 1
ATOM 863 C C . ASP A 1 116 ? -6.643 -11.673 4.967 1.00 95.69 116 ASP A C 1
ATOM 865 O O . ASP A 1 116 ? -6.650 -11.034 3.918 1.00 95.69 116 ASP A O 1
ATOM 869 N N . SER A 1 117 ? -7.718 -11.778 5.762 1.00 95.56 117 SER A N 1
ATOM 870 C CA . SER A 1 117 ? -8.980 -11.050 5.576 1.00 95.56 117 SER A CA 1
ATOM 871 C C . SER A 1 117 ? -9.225 -10.110 6.767 1.00 95.56 117 SER A C 1
ATOM 873 O O . SER A 1 117 ? -9.724 -10.540 7.812 1.00 95.56 117 SER A O 1
ATOM 875 N N . PRO A 1 118 ? -8.845 -8.822 6.659 1.00 97.50 118 PRO A N 1
ATOM 876 C CA . PRO A 1 118 ? -8.914 -7.886 7.780 1.00 97.50 118 PRO A CA 1
ATOM 877 C C . PRO A 1 118 ? -10.333 -7.616 8.294 1.00 97.50 118 PRO A C 1
ATOM 879 O O . PRO A 1 118 ? -10.523 -7.404 9.492 1.00 97.50 118 PRO A O 1
ATOM 882 N N . LEU A 1 119 ? -11.329 -7.611 7.400 1.00 96.75 119 LEU A N 1
ATOM 883 C CA . LEU A 1 119 ? -12.726 -7.353 7.760 1.00 96.75 119 LEU A CA 1
ATOM 884 C C . LEU A 1 119 ? -13.341 -8.539 8.508 1.00 96.75 119 LEU A C 1
ATOM 886 O O . LEU A 1 119 ? -13.892 -8.333 9.588 1.00 96.75 119 LEU A O 1
ATOM 890 N N . ASP A 1 120 ? -13.172 -9.760 7.996 1.00 97.31 120 ASP A N 1
ATOM 891 C CA . ASP A 1 120 ? -13.709 -10.969 8.638 1.00 97.31 120 ASP A CA 1
ATOM 892 C C . ASP A 1 120 ? -13.101 -11.157 10.035 1.00 97.31 120 ASP A C 1
ATOM 894 O O . ASP A 1 120 ? -13.812 -11.401 11.012 1.00 97.31 120 ASP A O 1
ATOM 898 N N . TYR A 1 121 ? -11.783 -10.942 10.158 1.00 98.12 121 TYR A N 1
ATOM 899 C CA . TYR A 1 121 ? -11.095 -10.974 11.448 1.00 98.12 121 TYR A CA 1
ATOM 900 C C . TYR A 1 121 ? -11.651 -9.931 12.426 1.00 98.12 121 TYR A C 1
ATOM 902 O O . TYR A 1 121 ? -11.838 -10.224 13.610 1.00 98.12 121 TYR A O 1
ATOM 910 N N . LEU A 1 122 ? -11.899 -8.701 11.958 1.00 98.06 122 LEU A N 1
ATOM 911 C CA . LEU A 1 122 ? -12.419 -7.630 12.806 1.00 98.06 122 LEU A CA 1
ATOM 912 C C . LEU A 1 122 ? -13.809 -7.983 13.353 1.00 98.06 122 LEU A C 1
ATOM 914 O O . LEU A 1 122 ? -14.068 -7.760 14.538 1.00 98.06 122 LEU A O 1
ATOM 918 N N . GLU A 1 123 ? -14.688 -8.523 12.511 1.00 97.75 123 GLU A N 1
ATOM 919 C CA . GLU A 1 123 ? -16.044 -8.926 12.896 1.00 97.75 123 GLU A CA 1
ATOM 920 C C . GLU A 1 123 ? -16.012 -10.079 13.917 1.00 97.75 123 GLU A C 1
ATOM 922 O O . GLU A 1 123 ? -16.608 -9.963 14.993 1.00 97.75 123 GLU A O 1
ATOM 927 N N . GLU A 1 124 ? -15.230 -11.134 13.657 1.00 98.31 124 GLU A N 1
ATOM 928 C CA . GLU A 1 124 ? -15.059 -12.269 14.578 1.00 98.31 124 GLU A CA 1
ATOM 929 C C . GLU A 1 124 ? -14.469 -11.833 15.929 1.00 98.31 124 GLU A C 1
ATOM 931 O O . GLU A 1 124 ? -14.977 -12.192 16.997 1.00 98.31 124 GLU A O 1
ATOM 936 N N . CYS A 1 125 ? -13.401 -11.031 15.901 1.00 98.56 125 CYS A N 1
ATOM 937 C CA . CYS A 1 125 ? -12.719 -10.579 17.107 1.00 98.56 125 CYS A CA 1
ATOM 938 C C . CYS A 1 125 ? -13.625 -9.690 17.973 1.00 98.56 125 CYS A C 1
ATOM 940 O O . CYS A 1 125 ? -13.700 -9.892 19.188 1.00 98.56 125 CYS A O 1
ATOM 942 N N . ASN A 1 126 ? -14.357 -8.743 17.374 1.00 98.12 126 ASN A N 1
ATOM 943 C CA . ASN A 1 126 ? -15.281 -7.889 18.126 1.00 98.12 126 ASN A CA 1
ATOM 944 C C . ASN A 1 126 ? -16.460 -8.681 18.704 1.00 98.12 126 ASN A C 1
ATOM 946 O O . ASN A 1 126 ? -16.873 -8.400 19.829 1.00 98.12 126 ASN A O 1
ATOM 950 N N . GLY A 1 127 ? -16.952 -9.703 17.995 1.00 98.06 127 GLY A N 1
ATOM 951 C CA . GLY A 1 127 ? -17.981 -10.608 18.514 1.00 98.06 127 GLY A CA 1
ATOM 952 C C . GLY A 1 127 ? -17.544 -11.350 19.783 1.00 98.06 127 GLY A C 1
ATOM 953 O O . GLY A 1 127 ? -18.357 -11.566 20.679 1.00 98.06 127 GLY A O 1
ATOM 954 N N . ARG A 1 128 ? -16.252 -11.687 19.899 1.00 98.19 128 ARG A N 1
ATOM 955 C CA . ARG A 1 128 ? -15.676 -12.333 21.094 1.00 98.19 128 ARG A CA 1
ATOM 956 C C . ARG A 1 128 ? -15.356 -11.355 22.223 1.00 98.19 128 ARG A C 1
ATOM 958 O O . ARG A 1 128 ? -15.569 -11.681 23.386 1.00 98.19 128 ARG A O 1
ATOM 965 N N . MET A 1 129 ? -14.813 -10.184 21.895 1.00 97.56 129 MET A N 1
ATOM 966 C CA . MET A 1 129 ? -14.347 -9.203 22.885 1.00 97.56 129 MET A CA 1
ATOM 967 C C . MET A 1 129 ? -15.475 -8.348 23.474 1.00 97.56 129 MET A C 1
ATOM 969 O O . MET A 1 129 ? -15.351 -7.871 24.603 1.00 97.56 129 MET A O 1
ATOM 973 N N . GLY A 1 130 ? -16.554 -8.136 22.717 1.00 95.50 130 GLY A N 1
ATOM 974 C CA . GLY A 1 130 ? -17.654 -7.252 23.089 1.00 95.50 130 GLY A CA 1
ATOM 975 C C . GLY A 1 130 ? -17.329 -5.751 22.963 1.00 95.50 130 GLY A C 1
ATOM 976 O O . GLY A 1 130 ? -16.194 -5.362 22.663 1.00 95.50 130 GLY A O 1
ATOM 977 N N . PRO A 1 131 ? -18.334 -4.882 23.184 1.00 96.69 131 PRO A N 1
ATOM 978 C CA . PRO A 1 131 ? -18.207 -3.435 23.017 1.00 96.69 131 PRO A CA 1
ATOM 979 C C . PRO A 1 131 ? -17.310 -2.791 24.087 1.00 96.69 131 PRO A C 1
ATOM 981 O O . PRO A 1 131 ? -17.327 -3.166 25.259 1.00 96.69 131 PRO A O 1
ATOM 984 N N . GLN A 1 132 ? -16.557 -1.758 23.697 1.00 96.75 132 GLN A N 1
ATOM 985 C CA . GLN A 1 132 ? -15.608 -1.027 24.548 1.00 96.75 132 GLN A CA 1
ATOM 986 C C . GLN A 1 132 ? -15.811 0.500 24.448 1.00 96.75 132 GLN A C 1
ATOM 988 O O . GLN A 1 132 ? -14.920 1.227 23.997 1.00 96.75 132 GLN A O 1
ATOM 993 N N . PRO A 1 133 ? -16.951 1.047 24.918 1.00 97.62 133 PRO A N 1
ATOM 994 C CA . PRO A 1 133 ? -17.301 2.457 24.717 1.00 97.62 133 PRO A CA 1
ATOM 995 C C . PRO A 1 133 ? -16.304 3.442 25.334 1.00 97.62 133 PRO A C 1
ATOM 997 O O . PRO A 1 133 ? -16.074 4.514 24.774 1.00 97.62 133 PRO A O 1
ATOM 1000 N N . ARG A 1 134 ? -15.637 3.056 26.431 1.00 98.00 134 ARG A N 1
ATOM 1001 C CA . ARG A 1 134 ? -14.581 3.858 27.076 1.00 98.00 134 ARG A CA 1
ATOM 1002 C C . ARG A 1 134 ? -13.356 4.088 26.181 1.00 98.00 134 ARG A C 1
ATOM 1004 O O . ARG A 1 134 ? -12.601 5.020 26.435 1.00 98.00 134 ARG A O 1
ATOM 1011 N N . LEU A 1 135 ? -13.148 3.254 25.159 1.00 97.94 135 LEU A N 1
ATOM 1012 C CA . LEU A 1 135 ? -11.997 3.317 24.252 1.00 97.94 135 LEU A CA 1
ATOM 1013 C C . LEU A 1 135 ? -12.346 3.829 22.847 1.00 97.94 135 LEU A C 1
ATOM 1015 O O . LEU A 1 135 ? -11.438 3.979 22.031 1.00 97.94 135 LEU A O 1
ATOM 1019 N N . SER A 1 136 ? -13.613 4.162 22.580 1.00 97.88 136 SER A N 1
ATOM 1020 C CA . SER A 1 136 ? -14.107 4.685 21.291 1.00 97.88 136 SER A CA 1
ATOM 1021 C C . SER A 1 136 ? -13.220 5.793 20.707 1.00 97.88 136 SER A C 1
ATOM 1023 O O . SER A 1 136 ? -12.735 5.686 19.582 1.00 97.88 136 SER A O 1
ATOM 1025 N N . GLY A 1 137 ? -12.900 6.818 21.504 1.00 98.06 137 GLY A N 1
ATOM 1026 C CA . GLY A 1 137 ? -12.040 7.925 21.075 1.00 98.06 137 GLY A CA 1
ATOM 1027 C C . GLY A 1 137 ? -10.598 7.513 20.742 1.00 98.06 137 GLY A C 1
ATOM 1028 O O . GLY A 1 137 ? -9.956 8.124 19.887 1.00 98.06 137 GLY A O 1
ATOM 1029 N N . THR A 1 138 ? -10.063 6.471 21.381 1.00 98.38 138 THR A N 1
ATOM 1030 C CA . THR A 1 138 ? -8.736 5.927 21.044 1.00 98.38 138 THR A CA 1
ATOM 1031 C C . THR A 1 138 ? -8.792 5.104 19.762 1.00 98.38 138 THR A C 1
ATOM 1033 O O . THR A 1 138 ? -7.903 5.253 18.928 1.00 98.38 138 THR A O 1
ATOM 1036 N N . VAL A 1 139 ? -9.857 4.324 19.554 1.00 98.44 139 VAL A N 1
ATOM 1037 C CA . VAL A 1 139 ? -10.094 3.592 18.300 1.00 98.44 139 VAL A CA 1
ATOM 1038 C C . VAL A 1 139 ? -10.208 4.555 17.118 1.00 98.44 139 VAL A C 1
ATOM 1040 O O . VAL A 1 139 ? -9.516 4.359 16.124 1.00 98.44 139 VAL A O 1
ATOM 1043 N N . CYS A 1 140 ? -10.989 5.636 17.239 1.00 98.62 140 CYS A N 1
ATOM 1044 C CA . CYS A 1 140 ? -11.113 6.639 16.176 1.00 98.62 140 CYS A CA 1
ATOM 1045 C C . CYS A 1 140 ? -9.765 7.280 15.818 1.00 98.62 140 CYS A C 1
ATOM 1047 O O . CYS A 1 140 ? -9.431 7.412 14.644 1.00 98.62 140 CYS A O 1
ATOM 1049 N N . ARG A 1 141 ? -8.967 7.671 16.823 1.00 98.62 141 ARG A N 1
ATOM 1050 C CA . ARG A 1 141 ? -7.643 8.273 16.588 1.00 98.62 141 ARG A CA 1
ATOM 1051 C C . ARG A 1 141 ? -6.677 7.294 15.932 1.00 98.62 141 ARG A C 1
ATOM 1053 O O . ARG A 1 141 ? -5.965 7.687 15.015 1.00 98.62 141 ARG A O 1
ATOM 1060 N N . TYR A 1 142 ? -6.670 6.042 16.385 1.00 98.50 142 TYR A N 1
ATOM 1061 C CA . TYR A 1 142 ? -5.842 4.994 15.798 1.00 98.50 142 TYR A CA 1
ATOM 1062 C C . TYR A 1 142 ? -6.220 4.741 14.334 1.00 98.50 142 TYR A C 1
ATOM 1064 O O . TYR A 1 142 ? -5.354 4.771 13.466 1.00 98.50 142 TYR A O 1
ATOM 1072 N N . ALA A 1 143 ? -7.514 4.562 14.054 1.00 98.44 143 ALA A N 1
ATOM 1073 C CA . ALA A 1 143 ? -8.005 4.329 12.701 1.00 98.44 143 ALA A CA 1
ATOM 1074 C C . ALA A 1 143 ? -7.722 5.514 11.773 1.00 98.44 143 ALA A C 1
ATOM 1076 O O . ALA A 1 143 ? -7.303 5.303 10.642 1.00 98.44 143 ALA A O 1
ATOM 1077 N N . LYS A 1 144 ? -7.868 6.751 12.266 1.00 98.56 144 LYS A N 1
ATOM 1078 C CA . LYS A 1 144 ? -7.543 7.960 11.501 1.00 98.56 144 LYS A CA 1
ATOM 1079 C C . LYS A 1 144 ? -6.067 8.007 11.123 1.00 98.56 144 LYS A C 1
ATOM 1081 O O . LYS A 1 144 ? -5.757 8.198 9.957 1.00 98.56 144 LYS A O 1
ATOM 1086 N N . ALA A 1 145 ? -5.178 7.803 12.096 1.00 98.56 145 ALA A N 1
ATOM 1087 C CA . ALA A 1 145 ? -3.739 7.804 11.844 1.00 98.56 145 ALA A CA 1
ATOM 1088 C C . ALA A 1 145 ? -3.352 6.724 10.820 1.00 98.56 145 ALA A C 1
ATOM 1090 O O . ALA A 1 145 ? -2.602 6.987 9.887 1.00 98.56 145 ALA A O 1
ATOM 1091 N N . LYS A 1 146 ? -3.923 5.520 10.944 1.00 98.25 146 LYS A N 1
ATOM 1092 C CA . LYS A 1 146 ? -3.676 4.427 9.998 1.00 98.25 146 LYS A CA 1
ATOM 1093 C C . LYS A 1 146 ? -4.244 4.686 8.603 1.00 98.25 146 LYS A C 1
ATOM 1095 O O . LYS A 1 146 ? -3.582 4.339 7.629 1.00 98.25 146 LYS A O 1
ATOM 1100 N N . ASP A 1 147 ? -5.432 5.279 8.486 1.00 98.06 147 ASP A N 1
ATOM 1101 C CA . ASP A 1 147 ? -5.991 5.673 7.188 1.00 98.06 147 ASP A CA 1
ATOM 1102 C C . ASP A 1 147 ? -5.113 6.736 6.512 1.00 98.06 147 ASP A C 1
ATOM 1104 O O . ASP A 1 147 ? -4.757 6.575 5.347 1.00 98.06 147 ASP A O 1
ATOM 1108 N N . GLU A 1 148 ? -4.670 7.754 7.257 1.00 97.88 148 GLU A N 1
ATOM 1109 C CA . GLU A 1 148 ? -3.757 8.795 6.762 1.00 97.88 148 GLU A CA 1
ATOM 1110 C C . GLU A 1 148 ? -2.410 8.214 6.286 1.00 97.88 148 GLU A C 1
ATOM 1112 O O . GLU A 1 148 ? -1.894 8.639 5.250 1.00 97.88 148 GLU A O 1
ATOM 1117 N N . ASP A 1 149 ? -1.877 7.198 6.974 1.00 97.12 149 ASP A N 1
ATOM 1118 C CA . ASP A 1 149 ? -0.643 6.505 6.582 1.00 97.12 149 ASP A CA 1
ATOM 1119 C C . ASP A 1 149 ? -0.833 5.601 5.347 1.00 97.12 149 ASP A C 1
ATOM 1121 O O . ASP A 1 149 ? 0.022 5.532 4.456 1.00 97.12 149 ASP A O 1
ATOM 1125 N N . ILE A 1 150 ? -1.948 4.865 5.279 1.00 97.62 150 ILE A N 1
ATOM 1126 C CA . ILE A 1 150 ? -2.179 3.833 4.256 1.00 97.62 150 ILE A CA 1
ATOM 1127 C C . ILE A 1 150 ? -2.754 4.419 2.970 1.00 97.62 150 ILE A C 1
ATOM 1129 O O . ILE A 1 150 ? -2.419 3.924 1.894 1.00 97.62 150 ILE A O 1
ATOM 1133 N N . ALA A 1 151 ? -3.580 5.462 3.039 1.00 97.50 151 ALA A N 1
ATOM 1134 C CA . ALA A 1 151 ? -4.209 6.077 1.875 1.00 97.50 151 ALA A CA 1
ATOM 1135 C C . ALA A 1 151 ? -3.216 6.460 0.757 1.00 97.50 151 ALA A C 1
ATOM 1137 O O . ALA A 1 151 ? -3.429 6.016 -0.380 1.00 97.50 151 ALA A O 1
ATOM 1138 N N . PRO A 1 152 ? -2.116 7.201 1.019 1.00 97.31 152 PRO A N 1
ATOM 1139 C CA . PRO A 1 152 ? -1.152 7.525 -0.029 1.00 97.31 152 PRO A CA 1
ATOM 1140 C C . PRO A 1 152 ? -0.427 6.276 -0.543 1.00 97.31 152 PRO A C 1
ATOM 1142 O O . PRO A 1 152 ? -0.165 6.172 -1.739 1.00 97.31 152 PRO A O 1
ATOM 1145 N N . LEU A 1 153 ? -0.129 5.305 0.326 1.00 96.94 153 LEU A N 1
ATOM 1146 C CA . LEU A 1 153 ? 0.532 4.063 -0.078 1.00 96.94 153 LEU A CA 1
ATOM 1147 C C . LEU A 1 153 ? -0.358 3.215 -0.988 1.00 96.94 153 LEU A C 1
ATOM 1149 O O . LEU A 1 153 ? 0.121 2.738 -2.012 1.00 96.94 153 LEU A O 1
ATOM 1153 N N . ALA A 1 154 ? -1.642 3.061 -0.658 1.00 97.56 154 ALA A N 1
ATOM 1154 C CA . ALA A 1 154 ? -2.602 2.328 -1.478 1.00 97.56 154 ALA A CA 1
ATOM 1155 C C . ALA A 1 154 ? -2.659 2.908 -2.895 1.00 97.56 154 ALA A C 1
ATOM 1157 O O . ALA A 1 154 ? -2.462 2.180 -3.864 1.00 97.56 154 ALA A O 1
ATOM 1158 N N . GLN A 1 155 ? -2.803 4.230 -3.015 1.00 97.81 155 GLN A N 1
ATOM 1159 C CA . GLN A 1 155 ? -2.813 4.904 -4.314 1.00 97.81 155 GLN A CA 1
ATOM 1160 C C . GLN A 1 155 ? -1.497 4.708 -5.088 1.00 97.81 155 GLN A C 1
ATOM 1162 O O . GLN A 1 155 ? -1.510 4.483 -6.298 1.00 97.81 155 GLN A O 1
ATOM 1167 N N . ARG A 1 156 ? -0.345 4.784 -4.411 1.00 97.81 156 ARG A N 1
ATOM 1168 C CA . ARG A 1 156 ? 0.969 4.596 -5.046 1.00 97.81 156 ARG A CA 1
ATOM 1169 C C . ARG A 1 156 ? 1.161 3.174 -5.569 1.00 97.81 156 ARG A C 1
ATOM 1171 O O . ARG A 1 156 ? 1.621 3.019 -6.698 1.00 97.81 156 ARG A O 1
ATOM 1178 N N . TYR A 1 157 ? 0.766 2.161 -4.799 1.00 98.12 157 TYR A N 1
ATOM 1179 C CA . TYR A 1 157 ? 0.793 0.767 -5.249 1.00 98.12 157 TYR A CA 1
ATOM 1180 C C . TYR A 1 157 ? -0.168 0.522 -6.419 1.00 98.12 157 TYR A C 1
ATOM 1182 O O . TYR A 1 157 ? 0.201 -0.176 -7.353 1.00 98.12 157 TYR A O 1
ATOM 1190 N N . GLU A 1 158 ? -1.355 1.137 -6.439 1.00 98.25 158 GLU A N 1
ATOM 1191 C CA . GLU A 1 158 ? -2.280 1.038 -7.582 1.00 98.25 158 GLU A CA 1
ATOM 1192 C C . GLU A 1 158 ? -1.712 1.627 -8.877 1.00 98.25 158 GLU A C 1
ATOM 1194 O O . GLU A 1 158 ? -1.979 1.135 -9.974 1.00 98.25 158 GLU A O 1
ATOM 1199 N N . VAL A 1 159 ? -0.961 2.725 -8.778 1.00 98.38 159 VAL A N 1
ATOM 1200 C CA . VAL A 1 159 ? -0.259 3.300 -9.931 1.00 98.38 159 VAL A CA 1
ATOM 1201 C C . VAL A 1 159 ? 0.897 2.394 -10.350 1.00 98.38 159 VAL A C 1
ATOM 1203 O O . VAL A 1 159 ? 1.031 2.111 -11.536 1.00 98.38 159 VAL A O 1
ATOM 1206 N N . LEU A 1 160 ? 1.697 1.911 -9.397 1.00 98.12 160 LEU A N 1
ATOM 1207 C CA . LEU A 1 160 ? 2.830 1.029 -9.672 1.00 98.12 160 LEU A CA 1
ATOM 1208 C C . LEU A 1 160 ? 2.400 -0.289 -10.328 1.00 98.12 160 LEU A C 1
ATOM 1210 O O . LEU A 1 160 ? 2.993 -0.679 -11.326 1.00 98.12 160 LEU A O 1
ATOM 1214 N N . ALA A 1 161 ? 1.359 -0.938 -9.803 1.00 98.38 161 ALA A N 1
ATOM 1215 C CA . ALA A 1 161 ? 0.839 -2.195 -10.333 1.00 98.38 161 ALA A CA 1
ATOM 1216 C C . ALA A 1 161 ? 0.420 -2.052 -11.802 1.00 98.38 161 ALA A C 1
ATOM 1218 O O . ALA A 1 161 ? 0.815 -2.865 -12.627 1.00 98.38 161 ALA A O 1
ATOM 1219 N N . ARG A 1 162 ? -0.279 -0.964 -12.157 1.00 98.50 162 ARG A N 1
ATOM 1220 C CA . ARG A 1 162 ? -0.649 -0.677 -13.555 1.00 98.50 162 ARG A CA 1
ATOM 1221 C C . ARG A 1 162 ? 0.564 -0.476 -14.463 1.00 98.50 162 ARG A C 1
ATOM 1223 O O . ARG A 1 162 ? 0.576 -0.970 -15.582 1.00 98.50 162 ARG A O 1
ATOM 1230 N N . LEU A 1 163 ? 1.586 0.236 -13.989 1.00 98.25 163 LEU A N 1
ATOM 1231 C CA . LEU A 1 163 ? 2.815 0.460 -14.760 1.00 98.25 163 LEU A CA 1
ATOM 1232 C C . LEU A 1 163 ? 3.608 -0.833 -14.970 1.00 98.25 163 LEU A C 1
ATOM 1234 O O . LEU A 1 163 ? 4.190 -1.023 -16.033 1.00 98.25 163 LEU A O 1
ATOM 1238 N N . LEU A 1 164 ? 3.636 -1.711 -13.967 1.00 98.12 164 LEU A N 1
ATOM 1239 C CA . LEU A 1 164 ? 4.289 -3.013 -14.074 1.00 98.12 164 LEU A CA 1
ATOM 1240 C C . LEU A 1 164 ? 3.499 -3.984 -14.953 1.00 98.12 164 LEU A C 1
ATOM 1242 O O . LEU A 1 164 ? 4.115 -4.734 -15.697 1.00 98.12 164 LEU A O 1
ATOM 1246 N N . GLU A 1 165 ? 2.169 -3.913 -14.951 1.00 98.38 165 GLU A N 1
ATOM 1247 C CA . GLU A 1 165 ? 1.325 -4.658 -15.889 1.00 98.38 165 GLU A CA 1
ATOM 1248 C C . GLU A 1 165 ? 1.565 -4.200 -17.341 1.00 98.38 165 GLU A C 1
ATOM 1250 O O . GLU A 1 165 ? 1.669 -5.017 -18.253 1.00 98.38 165 GLU A O 1
ATOM 1255 N N . GLU A 1 166 ? 1.707 -2.891 -17.577 1.00 98.19 166 GLU A N 1
ATOM 1256 C CA . GLU A 1 166 ? 2.122 -2.356 -18.883 1.00 98.19 166 GLU A CA 1
ATOM 1257 C C . GLU A 1 166 ? 3.532 -2.836 -19.265 1.00 98.19 166 GLU A C 1
ATOM 1259 O O . GLU A 1 166 ? 3.751 -3.263 -20.400 1.00 98.19 166 GLU A O 1
ATOM 1264 N N . ALA A 1 167 ? 4.474 -2.815 -18.317 1.00 97.31 167 ALA A N 1
ATOM 1265 C CA . ALA A 1 167 ? 5.842 -3.278 -18.530 1.00 97.31 167 ALA A CA 1
ATOM 1266 C C . ALA A 1 167 ? 5.929 -4.788 -18.791 1.00 97.31 167 ALA A C 1
ATOM 1268 O O . ALA A 1 167 ? 6.783 -5.219 -19.554 1.00 97.31 167 ALA A O 1
ATOM 1269 N N . GLU A 1 168 ? 5.048 -5.593 -18.197 1.00 97.81 168 GLU A N 1
ATOM 1270 C CA . GLU A 1 168 ? 4.933 -7.027 -18.467 1.00 97.81 168 GLU A CA 1
ATOM 1271 C C . GLU A 1 168 ? 4.513 -7.285 -19.919 1.00 97.81 168 GLU A C 1
ATOM 1273 O O . GLU A 1 168 ? 5.085 -8.150 -20.582 1.00 97.81 168 GLU A O 1
ATOM 1278 N N . ARG A 1 169 ? 3.570 -6.496 -20.452 1.00 98.19 169 ARG A N 1
ATOM 1279 C CA . ARG A 1 169 ? 3.110 -6.625 -21.846 1.00 98.19 169 ARG A CA 1
ATOM 1280 C C . ARG A 1 169 ? 4.186 -6.250 -22.870 1.00 98.19 169 ARG A C 1
ATOM 1282 O O . ARG A 1 169 ? 4.178 -6.806 -23.964 1.00 98.19 169 ARG A O 1
ATOM 1289 N N . ASP A 1 170 ? 5.086 -5.327 -22.526 1.00 97.44 170 ASP A N 1
ATOM 1290 C CA . ASP A 1 170 ? 6.175 -4.840 -23.393 1.00 97.44 170 ASP A CA 1
ATOM 1291 C C . ASP A 1 170 ? 7.576 -5.195 -22.855 1.00 97.44 170 ASP A C 1
ATOM 1293 O O . ASP A 1 170 ? 8.564 -4.489 -23.063 1.00 97.44 170 ASP A O 1
ATOM 1297 N N . CYS A 1 171 ? 7.681 -6.310 -22.134 1.00 97.00 171 CYS A N 1
ATOM 1298 C CA . CYS A 1 171 ? 8.864 -6.645 -21.343 1.00 97.00 171 CYS A CA 1
ATOM 1299 C C . CYS A 1 171 ? 10.168 -6.753 -22.145 1.00 97.00 171 CYS A C 1
ATOM 1301 O O . CYS A 1 171 ? 11.239 -6.497 -21.600 1.00 97.00 171 CYS A O 1
ATOM 1303 N N . ALA A 1 172 ? 10.101 -7.069 -23.441 1.00 96.50 172 ALA A N 1
ATOM 1304 C CA . ALA A 1 172 ? 11.275 -7.146 -24.310 1.00 96.50 172 ALA A CA 1
ATOM 1305 C C . ALA A 1 172 ? 11.991 -5.793 -24.491 1.00 96.50 172 ALA A C 1
ATOM 1307 O O . ALA A 1 172 ? 13.197 -5.770 -24.737 1.00 96.50 172 ALA A O 1
ATOM 1308 N N . ASN A 1 173 ? 11.267 -4.677 -24.358 1.00 96.31 173 ASN A N 1
ATOM 1309 C CA . ASN A 1 173 ? 11.795 -3.323 -24.547 1.00 96.31 173 ASN A CA 1
ATOM 1310 C C . ASN A 1 173 ? 12.082 -2.602 -23.223 1.00 96.31 173 ASN A C 1
ATOM 1312 O O . ASN A 1 173 ? 12.660 -1.513 -23.216 1.00 96.31 173 ASN A O 1
ATOM 1316 N N . VAL A 1 174 ? 11.691 -3.194 -22.094 1.00 96.06 174 VAL A N 1
ATOM 1317 C CA . VAL A 1 174 ? 11.827 -2.576 -20.779 1.00 96.06 174 VAL A CA 1
ATOM 1318 C C . VAL A 1 174 ? 13.192 -2.922 -20.170 1.00 96.06 174 VAL A C 1
ATOM 1320 O O . VAL A 1 174 ? 13.511 -4.099 -19.988 1.00 96.06 174 VAL A O 1
ATOM 1323 N N . PRO A 1 175 ? 14.007 -1.925 -19.771 1.00 95.75 175 PRO A N 1
ATOM 1324 C CA . PRO A 1 175 ? 15.247 -2.190 -19.055 1.00 95.75 175 PRO A CA 1
ATOM 1325 C C . PRO A 1 175 ? 14.969 -2.918 -17.737 1.00 95.75 175 PRO A C 1
ATOM 1327 O O . PRO A 1 175 ? 14.260 -2.397 -16.872 1.00 95.75 175 PRO A O 1
ATOM 1330 N N . ILE A 1 176 ? 15.587 -4.087 -17.543 1.00 94.56 176 ILE A N 1
ATOM 1331 C CA . ILE A 1 176 ? 15.360 -4.916 -16.349 1.00 94.56 176 ILE A CA 1
ATOM 1332 C C . ILE A 1 176 ? 15.599 -4.159 -15.037 1.00 94.56 176 ILE A C 1
ATOM 1334 O O . ILE A 1 176 ? 14.881 -4.357 -14.061 1.00 94.56 176 ILE A O 1
ATOM 1338 N N . LEU A 1 177 ? 16.563 -3.233 -15.025 1.00 93.69 177 LEU A N 1
ATOM 1339 C CA . LEU A 1 177 ? 16.867 -2.407 -13.859 1.00 93.69 177 LEU A CA 1
ATOM 1340 C C . LEU A 1 177 ? 15.655 -1.579 -13.402 1.00 93.69 177 LEU A C 1
ATOM 1342 O O . LEU A 1 177 ? 15.456 -1.401 -12.203 1.00 93.69 177 LEU A O 1
ATOM 1346 N N . CYS A 1 178 ? 14.836 -1.093 -14.337 1.00 96.06 178 CYS A N 1
ATOM 1347 C CA . CYS A 1 178 ? 13.653 -0.303 -14.010 1.00 96.06 178 CYS A CA 1
ATOM 1348 C C . CYS A 1 178 ? 12.568 -1.143 -13.347 1.00 96.06 178 CYS A C 1
ATOM 1350 O O . CYS A 1 178 ? 11.930 -0.674 -12.408 1.00 96.06 178 CYS A O 1
ATOM 1352 N N . VAL A 1 179 ? 12.402 -2.387 -13.795 1.00 96.38 179 VAL A N 1
ATOM 1353 C CA . VAL A 1 179 ? 11.448 -3.347 -13.231 1.00 96.38 179 VAL A CA 1
ATOM 1354 C C . VAL A 1 179 ? 11.908 -3.809 -11.850 1.00 96.38 179 VAL A C 1
ATOM 1356 O O . VAL A 1 179 ? 11.170 -3.670 -10.878 1.00 96.38 179 VAL A O 1
ATOM 1359 N N . ALA A 1 180 ? 13.157 -4.264 -11.734 1.00 94.75 180 ALA A N 1
ATOM 1360 C CA . ALA A 1 180 ? 13.712 -4.790 -10.488 1.00 94.75 180 ALA A CA 1
ATOM 1361 C C . ALA A 1 180 ? 13.731 -3.748 -9.353 1.00 94.75 180 ALA A C 1
ATOM 1363 O O . ALA A 1 180 ? 13.621 -4.087 -8.175 1.00 94.75 180 ALA A O 1
ATOM 1364 N N . LEU A 1 181 ? 13.864 -2.460 -9.694 1.00 95.12 181 LEU A N 1
ATOM 1365 C CA . LEU A 1 181 ? 13.902 -1.358 -8.729 1.00 95.12 181 LEU A CA 1
ATOM 1366 C C . LEU A 1 181 ? 12.600 -0.549 -8.667 1.00 95.12 181 LEU A C 1
ATOM 1368 O O . LEU A 1 181 ? 12.567 0.493 -8.011 1.00 95.12 181 LEU A O 1
ATOM 1372 N N . ALA A 1 182 ? 11.515 -1.011 -9.293 1.00 96.50 182 ALA A N 1
ATOM 1373 C CA . ALA A 1 182 ? 10.268 -0.251 -9.400 1.00 96.50 182 ALA A CA 1
ATOM 1374 C C . ALA A 1 182 ? 9.675 0.127 -8.026 1.00 96.50 182 ALA A C 1
ATOM 1376 O O . ALA A 1 182 ? 9.140 1.222 -7.850 1.00 96.50 182 ALA A O 1
ATOM 1377 N N . ASN A 1 183 ? 9.863 -0.725 -7.011 1.00 96.62 183 ASN A N 1
ATOM 1378 C CA . ASN A 1 183 ? 9.430 -0.466 -5.633 1.00 96.62 183 ASN A CA 1
ATOM 1379 C C . ASN A 1 183 ? 10.082 0.779 -5.006 1.00 96.62 183 ASN A C 1
ATOM 1381 O O . ASN A 1 183 ? 9.498 1.389 -4.111 1.00 96.62 183 ASN A O 1
ATOM 1385 N N . GLN A 1 184 ? 11.252 1.215 -5.485 1.00 95.69 184 GLN A N 1
ATOM 1386 C CA . GLN A 1 184 ? 11.877 2.452 -5.006 1.00 95.69 184 GLN A CA 1
ATOM 1387 C C . GLN A 1 184 ? 11.041 3.692 -5.363 1.00 95.69 184 GLN A C 1
ATOM 1389 O O . GLN A 1 184 ? 11.054 4.676 -4.618 1.00 95.69 184 GLN A O 1
ATOM 1394 N N . CYS A 1 185 ? 10.244 3.629 -6.437 1.00 96.31 185 CYS A N 1
ATOM 1395 C CA . CYS A 1 185 ? 9.347 4.713 -6.827 1.00 96.31 185 CYS A CA 1
ATOM 1396 C C . CYS A 1 185 ? 8.202 4.949 -5.834 1.00 96.31 185 CYS A C 1
ATOM 1398 O O . CYS A 1 185 ? 7.591 6.014 -5.859 1.00 96.31 185 CYS A O 1
ATOM 1400 N N . LEU A 1 186 ? 7.921 4.021 -4.915 1.00 96.50 186 LEU A N 1
ATOM 1401 C CA . LEU A 1 186 ? 6.898 4.218 -3.881 1.00 96.50 186 LEU A CA 1
ATOM 1402 C C . LEU A 1 186 ? 7.279 5.300 -2.861 1.00 96.50 186 LEU A C 1
ATOM 1404 O O . LEU A 1 186 ? 6.400 5.855 -2.197 1.00 96.50 186 LEU A O 1
ATOM 1408 N N . ASN A 1 187 ? 8.570 5.623 -2.752 1.00 93.75 187 ASN A N 1
ATOM 1409 C CA . ASN A 1 187 ? 9.070 6.650 -1.841 1.00 93.75 187 ASN A CA 1
ATOM 1410 C C . ASN A 1 187 ? 8.908 8.069 -2.400 1.00 93.75 187 ASN A C 1
ATOM 1412 O O . ASN A 1 187 ? 8.977 9.032 -1.637 1.00 93.75 187 ASN A O 1
ATOM 1416 N N . VAL A 1 188 ? 8.657 8.219 -3.705 1.00 93.62 188 VAL A N 1
ATOM 1417 C CA . VAL A 1 188 ? 8.452 9.532 -4.323 1.00 93.62 188 VAL A CA 1
ATOM 1418 C C . VAL A 1 188 ? 6.962 9.899 -4.397 1.00 93.62 188 VAL A C 1
ATOM 1420 O O . VAL A 1 188 ? 6.104 9.016 -4.464 1.00 93.62 188 VAL A O 1
ATOM 1423 N N . PRO A 1 189 ? 6.610 11.199 -4.428 1.00 92.50 189 PRO A N 1
ATOM 1424 C CA . PRO A 1 189 ? 5.216 11.622 -4.567 1.00 92.50 189 PRO A CA 1
ATOM 1425 C C . PRO A 1 189 ? 4.561 11.181 -5.883 1.00 92.50 189 PRO A C 1
ATOM 1427 O O . PRO A 1 189 ? 3.364 10.909 -5.904 1.00 92.50 189 PRO A O 1
ATOM 1430 N N . ASN A 1 190 ? 5.333 11.106 -6.974 1.00 95.38 190 ASN A N 1
ATOM 1431 C CA . ASN A 1 190 ? 4.839 10.761 -8.306 1.00 95.38 190 ASN A CA 1
ATOM 1432 C C . ASN A 1 190 ? 5.521 9.488 -8.834 1.00 95.38 190 ASN A C 1
ATOM 1434 O O . ASN A 1 190 ? 6.552 9.545 -9.507 1.00 95.38 190 ASN A O 1
ATOM 1438 N N . VAL A 1 191 ? 4.913 8.339 -8.524 1.00 97.19 191 VAL A N 1
ATOM 1439 C CA . VAL A 1 191 ? 5.374 7.000 -8.938 1.00 97.19 191 VAL A CA 1
ATOM 1440 C C . VAL A 1 191 ? 5.490 6.894 -10.460 1.00 97.19 191 VAL A C 1
ATOM 1442 O O . VAL A 1 191 ? 6.474 6.369 -10.973 1.00 97.19 191 VAL A O 1
ATOM 1445 N N . GLN A 1 192 ? 4.509 7.434 -11.186 1.00 97.62 192 GLN A N 1
ATOM 1446 C CA . GLN A 1 192 ? 4.455 7.376 -12.645 1.00 97.62 192 GLN A CA 1
ATOM 1447 C C . GLN A 1 192 ? 5.610 8.130 -13.294 1.00 97.62 192 GLN A C 1
ATOM 1449 O O . GLN A 1 192 ? 6.233 7.610 -14.216 1.00 97.62 192 GLN A O 1
ATOM 1454 N N . TYR A 1 193 ? 5.911 9.335 -12.807 1.00 96.38 193 TYR A N 1
ATOM 1455 C CA . TYR A 1 193 ? 7.068 10.094 -13.273 1.00 96.38 193 TYR A CA 1
ATOM 1456 C C . TYR A 1 193 ? 8.370 9.330 -13.012 1.00 96.38 193 TYR A C 1
ATOM 1458 O O . TYR A 1 193 ? 9.164 9.167 -13.932 1.00 96.38 193 TYR A O 1
ATOM 1466 N N . CYS A 1 194 ? 8.551 8.806 -11.795 1.00 96.69 194 CYS A N 1
ATOM 1467 C CA . CYS A 1 194 ? 9.745 8.046 -11.422 1.00 96.69 194 CYS A CA 1
ATOM 1468 C C . CYS A 1 194 ? 9.987 6.843 -12.341 1.00 96.69 194 CYS A C 1
ATOM 1470 O O . CYS A 1 194 ? 11.057 6.694 -12.931 1.00 96.69 194 CYS A O 1
ATOM 1472 N N . PHE A 1 195 ? 8.958 6.021 -12.548 1.00 97.25 195 PHE A N 1
ATOM 1473 C CA . PHE A 1 195 ? 9.093 4.835 -13.385 1.00 97.25 195 PHE A CA 1
ATOM 1474 C C . PHE A 1 195 ? 9.357 5.195 -14.855 1.00 97.25 195 PHE A C 1
ATOM 1476 O O . PHE A 1 195 ? 10.273 4.652 -15.469 1.00 97.25 195 PHE A O 1
ATOM 1483 N N . ARG A 1 196 ? 8.622 6.169 -15.412 1.00 96.81 196 ARG A N 1
ATOM 1484 C CA . ARG A 1 196 ? 8.810 6.623 -16.804 1.00 96.81 196 ARG A CA 1
ATOM 1485 C C . ARG A 1 196 ? 10.183 7.239 -17.046 1.00 96.81 196 ARG A C 1
ATOM 1487 O O . ARG A 1 196 ? 10.767 7.028 -18.105 1.00 96.81 196 ARG A O 1
ATOM 1494 N N . GLU A 1 197 ? 10.708 7.974 -16.075 1.00 96.25 197 GLU A N 1
ATOM 1495 C CA . GLU A 1 197 ? 12.049 8.543 -16.167 1.00 96.25 197 GLU A CA 1
ATOM 1496 C C . GLU A 1 197 ? 13.124 7.450 -16.158 1.00 96.25 197 GLU A C 1
ATOM 1498 O O . GLU A 1 197 ? 14.112 7.550 -16.893 1.00 96.25 197 GLU A O 1
ATOM 1503 N N . CYS A 1 198 ? 12.906 6.361 -15.412 1.00 96.25 198 CYS A N 1
ATOM 1504 C CA . CYS A 1 198 ? 13.757 5.182 -15.526 1.00 96.25 198 CYS A CA 1
ATOM 1505 C C . CYS A 1 198 ? 13.687 4.576 -16.930 1.00 96.25 198 CYS A C 1
ATOM 1507 O O . CYS A 1 198 ? 14.732 4.356 -17.530 1.00 96.25 198 CYS A O 1
ATOM 1509 N N . LEU A 1 199 ? 12.491 4.370 -17.496 1.00 96.19 199 LEU A N 1
ATOM 1510 C CA . LEU A 1 199 ? 12.350 3.825 -18.856 1.00 96.19 199 LEU A CA 1
ATOM 1511 C C . LEU A 1 199 ? 13.078 4.681 -19.903 1.00 96.19 199 LEU A C 1
ATOM 1513 O O . LEU A 1 199 ? 13.692 4.149 -20.822 1.00 96.19 199 LEU A O 1
ATOM 1517 N N . ARG A 1 200 ? 13.054 6.010 -19.741 1.00 95.62 200 ARG A N 1
ATOM 1518 C CA . ARG A 1 200 ? 13.714 6.958 -20.649 1.00 95.62 200 ARG A CA 1
ATOM 1519 C C . ARG A 1 200 ? 15.241 6.929 -20.550 1.00 95.62 200 ARG A C 1
ATOM 1521 O O . ARG A 1 200 ? 15.923 7.107 -21.555 1.00 95.62 200 ARG A O 1
ATOM 1528 N N . THR A 1 201 ? 15.779 6.796 -19.341 1.00 95.06 201 THR A N 1
ATOM 1529 C CA . THR A 1 201 ? 17.224 6.940 -19.070 1.00 95.06 201 THR A CA 1
ATOM 1530 C C . THR A 1 201 ? 17.949 5.608 -18.895 1.00 95.06 201 THR A C 1
ATOM 1532 O O . THR A 1 201 ? 19.177 5.569 -18.928 1.00 95.06 201 THR A O 1
ATOM 1535 N N . GLY A 1 202 ? 17.205 4.528 -18.663 1.00 91.88 202 GLY A N 1
ATOM 1536 C CA . GLY A 1 202 ? 17.719 3.241 -18.207 1.00 91.88 202 GLY A CA 1
ATOM 1537 C C . GLY A 1 202 ? 18.266 3.262 -16.774 1.00 91.88 202 GLY A C 1
ATOM 1538 O O . GLY A 1 202 ? 18.964 2.324 -16.396 1.00 91.88 202 GLY A O 1
ATOM 1539 N N . GLN A 1 203 ? 18.024 4.321 -15.984 1.00 89.94 203 GLN A N 1
ATOM 1540 C CA . GLN A 1 203 ? 18.655 4.518 -14.672 1.00 89.94 203 GLN A CA 1
ATOM 1541 C C . GLN A 1 203 ? 17.687 5.065 -13.604 1.00 89.94 203 GLN A C 1
ATOM 1543 O O . GLN A 1 203 ? 16.879 5.956 -13.852 1.00 89.94 203 GLN A O 1
ATOM 1548 N N . MET A 1 204 ? 17.837 4.603 -12.356 1.00 85.19 204 MET A N 1
ATOM 1549 C CA . MET A 1 204 ? 17.050 5.052 -11.186 1.00 85.19 204 MET A CA 1
ATOM 1550 C C . MET A 1 204 ? 17.692 6.216 -10.399 1.00 85.19 204 MET A C 1
ATOM 1552 O O . MET A 1 204 ? 17.323 6.494 -9.259 1.00 85.19 204 MET A O 1
ATOM 1556 N N . GLN A 1 205 ? 18.667 6.930 -10.975 1.00 81.81 205 GLN A N 1
ATOM 1557 C CA . GLN A 1 205 ? 19.454 7.937 -10.239 1.00 81.81 205 GLN A CA 1
ATOM 1558 C C . GLN A 1 205 ? 18.623 9.114 -9.687 1.00 81.81 205 GLN A C 1
ATOM 1560 O O . GLN A 1 205 ? 18.981 9.705 -8.667 1.00 81.81 205 GLN A O 1
ATOM 1565 N N . HIS A 1 206 ? 17.486 9.429 -10.312 1.00 76.38 206 HIS A N 1
ATOM 1566 C CA . HIS A 1 206 ? 16.603 10.529 -9.911 1.00 76.38 206 HIS A CA 1
ATOM 1567 C C . HIS A 1 206 ? 15.961 10.329 -8.522 1.00 76.38 206 HIS A C 1
ATOM 1569 O O . HIS A 1 206 ? 15.594 11.306 -7.862 1.00 76.38 206 HIS A O 1
ATOM 1575 N N . ILE A 1 207 ? 15.874 9.084 -8.039 1.00 74.88 207 ILE A N 1
ATOM 1576 C CA . ILE A 1 207 ? 15.364 8.766 -6.698 1.00 74.88 207 ILE A CA 1
ATOM 1577 C C . ILE A 1 207 ? 16.336 9.272 -5.622 1.00 74.88 207 ILE A C 1
ATOM 1579 O O . ILE A 1 207 ? 15.913 9.892 -4.647 1.00 74.88 207 ILE A O 1
ATOM 1583 N N . PHE A 1 208 ? 17.645 9.092 -5.821 1.00 71.75 208 PHE A N 1
ATOM 1584 C CA . PHE A 1 208 ? 18.666 9.508 -4.851 1.00 71.75 208 PHE A CA 1
ATOM 1585 C C . PHE A 1 208 ? 18.850 11.027 -4.787 1.00 71.75 208 PHE A C 1
ATOM 1587 O O . PHE A 1 208 ? 19.212 11.565 -3.742 1.00 71.75 208 PHE A O 1
ATOM 1594 N N . ALA A 1 209 ? 18.574 11.733 -5.884 1.00 68.50 209 ALA A N 1
ATOM 1595 C CA . ALA A 1 209 ? 18.678 13.190 -5.931 1.00 68.50 209 ALA A CA 1
ATOM 1596 C C . ALA A 1 209 ? 17.583 13.900 -5.112 1.00 68.50 209 ALA A C 1
ATOM 1598 O O . ALA A 1 209 ? 17.785 15.033 -4.682 1.00 68.50 209 ALA A O 1
ATOM 1599 N N . SER A 1 210 ? 16.450 13.232 -4.878 1.00 61.03 210 SER A N 1
ATOM 1600 C CA . SER A 1 210 ? 15.258 13.814 -4.244 1.00 61.03 210 SER A CA 1
ATOM 1601 C C . SER A 1 210 ? 15.230 13.667 -2.714 1.00 61.03 210 SER A C 1
ATOM 1603 O O . SER A 1 210 ? 14.312 14.166 -2.074 1.00 61.03 210 SER A O 1
ATOM 1605 N N . ALA A 1 211 ? 16.206 12.967 -2.123 1.00 60.12 211 ALA A N 1
ATOM 1606 C CA . ALA A 1 211 ? 16.262 12.660 -0.689 1.00 60.12 211 ALA A CA 1
ATOM 1607 C C . ALA A 1 211 ? 17.112 13.652 0.142 1.00 60.12 211 ALA A C 1
ATOM 1609 O O . ALA A 1 211 ? 17.517 13.320 1.256 1.00 60.12 211 ALA A O 1
ATOM 1610 N N . LYS A 1 212 ? 17.416 14.837 -0.403 1.00 52.44 212 LYS A N 1
ATOM 1611 C CA . LYS A 1 212 ? 18.100 15.939 0.299 1.00 52.44 212 LYS A CA 1
ATOM 1612 C C . LYS A 1 212 ? 17.095 16.963 0.802 1.00 52.44 212 LYS A C 1
ATOM 1614 O O . LYS A 1 212 ? 17.311 17.458 1.928 1.00 52.44 212 LYS A O 1
#

pLDDT: mean 80.92, std 22.85, range [38.03, 98.62]

Foldseek 3Di:
DPPDPDP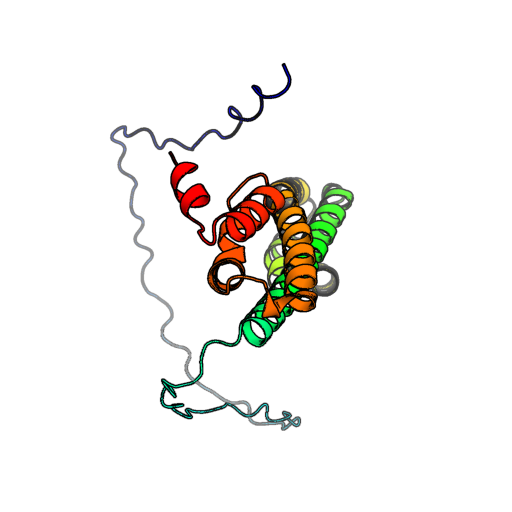PPDPDPPPPPDDDDDDDDPPDDDDDDDDDDDDDDDDDDDPPPDPPDDDPPPPPPDDDPQLLVLLVVLLVVLVVVLVLLVQLLVLLVVLLVCLQVQLFDPVQNVCLSVDPRSVVSRVVVSVVPGGGNVCSVVSNVVSVVSNVVSVQLSVLSVVLSVVSVVCSVVRVLAQSVLSNCLVLLSPDSDSPVQSVVCSVPVDNVVSVVPPD

Organism: Alexandrium catenella (NCBI:txid2925)

Radius of gyration: 24.54 Å; chains: 1; bounding box: 45×67×64 Å

Secondary structure (DSSP, 8-state):
--SSSSSS----------------------------------------------------TTS---HHHHHHHHHHHHHHHHHHHHHHHHHHHHHHHHGGGT-S-HHHHHHHTTSSSHHHHHHHHHHHH---GGGHHHHHHHHHHHHHHHHHHHHHHHHHHHHHHHHHHTGGGS-HHHHHTGGGGGGSS-HHHHHHHHHHHS--HHHHHT--